Protein AF-A0A7G9QQ52-F1 (afdb_monomer)

Radius of gyration: 20.62 Å; Cα contacts (8 Å, |Δi|>4): 414; chains: 1; bounding box: 49×45×53 Å

Foldseek 3Di:
DDPVLLVVLCVQQVDADDDLDCVQPVVLVVVCVVCVVVVVQLVLVNVLCSVLSNCLSNPAQFEQAEFEQDPPTSQYVDPVSNVVSQVVSCVVCVVSNHRYQYDYDHPQFDQAFWWFDLSVLLLLVCLLVVNDDPSSVSSVVVVLVSVCSRDDPVCNVVSVPDDSPNVLVSVQSNCVSVPHHPVVSVVSSVVQVVLQDAWAWAQAWAFKDFPVVQLVVLQVVCQCVVCVPDPGRTQKIKGAPDFFRDTDGGGHTGMTMRGNDDDDVVSVVSRNVRTHGDRWGDGDPDTGDDPDD

InterPro domains:
  IPR000053 Thymidine/pyrimidine-nucleoside phosphorylase [PTHR10515] (4-278)
  IPR035902 Nucleoside phosphorylase/phosphoribosyltransferase catalytic domain superfamily [G3DSA:3.40.1030.10] (1-198)
  IPR035902 Nucleoside phosphorylase/phosphoribosyltransferase catalytic domain superfamily [SSF52418] (5-132)
  IPR036566 Pyrimidine nucleoside phosphorylase-like, C-terminal domain superfamily [SSF54680] (196-278)

Nearest PDB structures (foldseek):
  1brw-assembly1_B  TM=8.021E-01  e=3.063E-11  Geobacillus stearothermophilus
  3h5q-assembly1_A-2  TM=8.013E-01  e=5.106E-11  Staphylococcus aureus subsp. aureus COL
  7m7k-assembly1_B-2  TM=7.993E-01  e=1.781E-10  Parageobacillus thermoglucosidasius
  2dsj-assembly1_B  TM=7.889E-01  e=4.417E-10  Thermus thermophilus HB8
  5ep8-assembly1_B  TM=7.686E-01  e=1.995E-10  Bacillus subtilis subsp. subtilis str. 168

Secondary structure (DSSP, 8-state):
--HHHHHHHHHHHS-------TTT-HHHHHHHHHHHHHTTTS-HHHHHHHHHHHHHHTT--EEEEEEEESTT-TT-SSHHHHHHHHHHHHHHHHHTT-EEEEEEEE-SS-SSSEESHHHHHHHHHHHHTT---HHHHHHHHHHHHHHHHHS-GGGHHHHHT--HHHHHHHHHHHHHHTT--HHHHHHHHHHHHHTEEEEEE-SSSEEEEE-HHHHHHHHHHHHHHH-TT-TT---EEEEE-S-TT-EE-TT-EEEEEEESSPPPHHHHHHHHHTEEEESS-EETTEEPPPP--

Mean predicted aligned error: 5.61 Å

Solvent-accessible surface area (backbone atoms only — not comparable to full-atom values): 16230 Å² total; per-residue (Å²): 132,58,70,71,59,52,52,53,31,33,73,74,41,74,49,82,91,77,81,88,52,63,86,55,34,50,66,48,58,52,52,54,53,54,22,62,76,70,70,53,64,58,41,42,71,61,43,42,53,50,54,49,48,48,38,55,54,72,68,51,48,71,39,64,38,87,42,47,29,18,94,87,24,54,44,23,56,43,70,66,48,28,48,56,44,43,51,52,41,32,55,55,29,48,78,70,64,20,55,48,30,70,42,82,42,84,49,74,58,77,70,49,43,46,44,40,71,58,35,44,47,28,50,52,50,28,49,60,68,74,63,50,52,71,58,47,47,52,34,53,51,51,53,50,52,54,49,51,71,38,49,60,78,94,56,36,65,70,61,76,69,60,50,58,66,62,52,42,54,41,50,40,52,36,33,48,67,72,76,44,52,55,65,57,52,50,53,51,20,53,51,45,63,72,45,44,75,46,74,39,57,32,92,43,64,32,14,33,39,58,44,56,70,58,52,52,48,52,51,52,50,52,26,54,69,75,32,81,84,46,95,76,52,72,53,53,36,37,40,48,68,57,57,57,36,37,79,46,46,55,69,38,74,41,30,31,32,27,56,80,55,88,74,53,71,64,59,57,51,54,55,48,69,35,55,40,66,31,93,61,36,59,32,94,92,50,70,55,82,78,77,86,126

Sequence (293 aa):
MATKALEAILQRCGYAHFLASDQYAPLDARMFRLRQQHGYQEVATLVAASLLSKKLAVGVRYAGLDIRVAPHGNFGRTWEEARANATLFASAADALGIDARPVLTKASYPYQPYIGRKESLAALWLLFESRAGLWLSSHLELCRELALACVPIDSRDAIMHVDVESLRDIFYANLEAQGASPDDFVRISEATLHAHVETLYAPSDGFVSYAVADIRRLIVEVQRAAAPEAFFADPVGMVLLRQPGEWVRCGDPIATLRVERPVSGEDVVAFQAFVTIQAYPEGPGFEAVKPNG

Structure (mmCIF, N/CA/C/O backbone):
data_AF-A0A7G9QQ52-F1
#
_entry.id   AF-A0A7G9QQ52-F1
#
loop_
_atom_site.group_PDB
_atom_site.id
_atom_site.type_symbol
_atom_site.label_atom_id
_atom_site.label_alt_id
_atom_site.label_comp_id
_atom_site.label_asym_id
_atom_site.label_entity_id
_atom_site.label_seq_id
_atom_site.pdbx_PDB_ins_code
_atom_site.Cartn_x
_atom_site.Cartn_y
_atom_site.Cartn_z
_atom_site.occupancy
_atom_site.B_iso_or_equiv
_atom_site.auth_seq_id
_atom_site.auth_comp_id
_atom_site.auth_asym_id
_atom_site.auth_atom_id
_atom_site.pdbx_PDB_model_num
ATOM 1 N N . MET A 1 1 ? 7.700 9.412 -19.705 1.00 66.19 1 MET A N 1
ATOM 2 C CA . MET A 1 1 ? 9.114 8.994 -19.803 1.00 66.19 1 MET A CA 1
ATOM 3 C C . MET A 1 1 ? 9.332 8.379 -21.178 1.00 66.19 1 MET A C 1
ATOM 5 O O . MET A 1 1 ? 8.512 7.560 -21.569 1.00 66.19 1 MET A O 1
ATOM 9 N N . ALA A 1 2 ? 10.353 8.808 -21.926 1.00 70.31 2 ALA A N 1
ATOM 10 C CA . ALA A 1 2 ? 10.672 8.227 -23.236 1.00 70.31 2 ALA A CA 1
ATOM 11 C C . ALA A 1 2 ? 11.328 6.841 -23.081 1.00 70.31 2 ALA A C 1
ATOM 13 O O . ALA A 1 2 ? 12.066 6.632 -22.120 1.00 70.31 2 ALA A O 1
ATOM 14 N N . THR A 1 3 ? 11.121 5.927 -24.035 1.00 73.38 3 THR A N 1
ATOM 15 C CA . THR A 1 3 ? 11.601 4.529 -23.973 1.00 73.38 3 THR A CA 1
ATOM 16 C C . THR A 1 3 ? 13.101 4.411 -23.682 1.00 73.38 3 THR A C 1
ATOM 18 O O . THR A 1 3 ? 13.491 3.654 -22.802 1.00 73.38 3 THR A O 1
ATOM 21 N N . LYS A 1 4 ? 13.942 5.237 -24.322 1.00 75.12 4 LYS A N 1
ATOM 22 C CA . LYS A 1 4 ? 15.399 5.244 -24.082 1.00 75.12 4 LYS A CA 1
ATOM 23 C C . LYS A 1 4 ? 15.784 5.624 -22.647 1.00 75.12 4 LYS A C 1
ATOM 25 O O . LYS A 1 4 ? 16.766 5.118 -22.121 1.00 75.12 4 LYS A O 1
ATOM 30 N N . ALA A 1 5 ? 15.022 6.519 -22.014 1.00 84.62 5 ALA A N 1
ATOM 31 C CA . ALA A 1 5 ? 15.261 6.886 -20.619 1.00 84.62 5 ALA A CA 1
ATOM 32 C C . ALA A 1 5 ? 14.880 5.732 -19.678 1.00 84.62 5 ALA A C 1
ATOM 34 O O . ALA A 1 5 ? 15.611 5.450 -18.735 1.00 84.62 5 ALA A O 1
ATOM 35 N N . LEU A 1 6 ? 13.781 5.027 -19.976 1.00 86.88 6 LEU A N 1
ATOM 36 C CA . LEU A 1 6 ? 13.356 3.848 -19.220 1.00 86.88 6 LEU A CA 1
ATOM 37 C C . LEU A 1 6 ? 14.403 2.725 -19.285 1.00 86.88 6 LEU A C 1
ATOM 39 O O . LEU A 1 6 ? 14.754 2.166 -18.251 1.00 86.88 6 LEU A O 1
ATOM 43 N N . GLU A 1 7 ? 14.936 2.429 -20.472 1.00 88.50 7 GLU A N 1
ATOM 44 C CA . GLU A 1 7 ? 15.993 1.424 -20.655 1.00 88.50 7 GLU A CA 1
ATOM 45 C C . GLU A 1 7 ? 17.251 1.755 -19.842 1.00 88.50 7 GLU A C 1
ATOM 47 O O . GLU A 1 7 ? 17.782 0.882 -19.159 1.00 88.50 7 GLU A O 1
ATOM 52 N N . ALA A 1 8 ? 17.691 3.018 -19.851 1.00 91.94 8 ALA A N 1
ATOM 53 C CA . ALA A 1 8 ? 18.849 3.454 -19.073 1.00 91.94 8 ALA A CA 1
ATOM 54 C C . ALA A 1 8 ? 18.629 3.305 -17.555 1.00 91.94 8 ALA A C 1
ATOM 56 O O . ALA A 1 8 ? 19.524 2.852 -16.842 1.00 91.94 8 ALA A O 1
ATOM 57 N N . ILE A 1 9 ? 17.432 3.640 -17.057 1.00 94.44 9 ILE A N 1
ATOM 58 C CA . ILE A 1 9 ? 17.078 3.463 -15.639 1.00 94.44 9 ILE A CA 1
ATOM 59 C C . ILE A 1 9 ? 17.064 1.977 -15.271 1.00 94.44 9 ILE A C 1
ATOM 61 O O . ILE A 1 9 ? 17.639 1.598 -14.254 1.00 94.44 9 ILE A O 1
ATOM 65 N N . LEU A 1 10 ? 16.460 1.121 -16.100 1.00 93.56 10 LEU A N 1
ATOM 66 C CA . LEU A 1 10 ? 16.427 -0.323 -15.858 1.00 93.56 10 LEU A CA 1
ATOM 67 C C . LEU A 1 10 ? 17.834 -0.933 -15.845 1.00 93.56 10 LEU A C 1
ATOM 69 O O . LEU A 1 10 ? 18.125 -1.749 -14.976 1.00 93.56 10 LEU A O 1
ATOM 73 N N . GLN A 1 11 ? 18.719 -0.511 -16.753 1.00 93.50 11 GLN A N 1
ATOM 74 C CA . GLN A 1 11 ? 20.116 -0.957 -16.775 1.00 93.50 11 GLN A CA 1
ATOM 75 C C . GLN A 1 11 ? 20.894 -0.519 -15.529 1.00 93.50 11 GLN A C 1
ATOM 77 O O . GLN A 1 11 ? 21.718 -1.280 -15.031 1.00 93.50 11 GLN A O 1
ATOM 82 N N . ARG A 1 12 ? 20.640 0.696 -15.023 1.00 93.12 12 ARG A N 1
ATOM 83 C CA . ARG A 1 12 ? 21.337 1.243 -13.851 1.00 93.12 12 ARG A CA 1
ATOM 84 C C . ARG A 1 12 ? 20.811 0.680 -12.529 1.00 93.12 12 ARG A C 1
ATOM 86 O O . ARG A 1 12 ? 21.601 0.420 -11.631 1.00 93.12 12 ARG A O 1
ATOM 93 N N . CYS A 1 13 ? 19.494 0.550 -12.391 1.00 95.31 13 CYS A N 1
ATOM 94 C CA . CYS A 1 13 ? 18.834 0.337 -11.099 1.00 95.31 13 CYS A CA 1
ATOM 95 C C . CYS A 1 13 ? 18.130 -1.021 -10.976 1.00 95.31 13 CYS A C 1
ATOM 97 O O . CYS A 1 13 ? 17.655 -1.356 -9.898 1.00 95.31 13 CYS A O 1
ATOM 99 N N . GLY A 1 14 ? 17.968 -1.774 -12.068 1.00 92.69 14 GLY A N 1
ATOM 100 C CA . GLY A 1 14 ? 17.223 -3.039 -12.082 1.00 92.69 14 GLY A CA 1
ATOM 101 C C . GLY A 1 14 ? 15.696 -2.894 -12.015 1.00 92.69 14 GLY A C 1
ATOM 102 O O . GLY A 1 14 ? 14.979 -3.857 -12.274 1.00 92.69 14 GLY A O 1
ATOM 103 N N . TYR A 1 15 ? 15.172 -1.698 -11.725 1.00 93.81 15 TYR A N 1
ATOM 104 C CA . TYR A 1 15 ? 13.740 -1.400 -11.749 1.00 93.81 15 TYR A CA 1
ATOM 105 C C . TYR A 1 15 ? 13.469 0.062 -12.122 1.00 93.81 15 TYR A C 1
ATOM 107 O O . TYR A 1 15 ? 14.355 0.915 -12.065 1.00 93.81 15 TYR A O 1
ATOM 115 N N . ALA A 1 16 ? 12.225 0.354 -12.500 1.00 92.62 16 ALA A N 1
ATOM 116 C CA . ALA A 1 16 ? 11.739 1.706 -12.739 1.00 92.62 16 ALA A CA 1
ATOM 117 C C . ALA A 1 16 ? 10.305 1.846 -12.221 1.00 92.62 16 ALA A C 1
ATOM 119 O O . ALA A 1 16 ? 9.482 0.948 -12.409 1.00 92.62 16 ALA A O 1
ATOM 120 N N . HIS A 1 17 ? 9.995 2.989 -11.610 1.00 90.06 17 HIS A N 1
ATOM 121 C CA . HIS A 1 17 ? 8.646 3.312 -11.154 1.00 90.06 17 HIS A CA 1
ATOM 122 C C . HIS A 1 17 ? 8.152 4.565 -11.872 1.00 90.06 17 HIS A C 1
ATOM 124 O O . HIS A 1 17 ? 8.610 5.665 -11.594 1.00 90.06 17 HIS A O 1
ATOM 130 N N . PHE A 1 18 ? 7.211 4.392 -12.797 1.00 85.69 18 PHE A N 1
ATOM 131 C CA . PHE A 1 18 ? 6.707 5.469 -13.640 1.00 85.69 18 PHE A CA 1
ATOM 132 C C . PHE A 1 18 ? 5.201 5.335 -13.871 1.00 85.69 18 PHE A C 1
ATOM 134 O O . PHE A 1 18 ? 4.623 4.250 -13.779 1.00 85.69 18 PHE A O 1
ATOM 141 N N . LEU A 1 19 ? 4.559 6.450 -14.213 1.00 79.31 19 LEU A N 1
ATOM 142 C CA . LEU A 1 19 ? 3.167 6.444 -14.644 1.00 79.31 19 LEU A CA 1
ATOM 143 C C . LEU A 1 19 ? 3.053 5.844 -16.042 1.00 79.31 19 LEU A C 1
ATOM 145 O O . LEU A 1 19 ? 3.727 6.289 -16.975 1.00 79.31 19 LEU A O 1
ATOM 149 N N . ALA A 1 20 ? 2.145 4.884 -16.201 1.00 68.00 20 ALA A N 1
ATOM 150 C CA . ALA A 1 20 ? 1.721 4.437 -17.518 1.00 68.00 20 ALA A CA 1
ATOM 151 C C . ALA A 1 20 ? 1.024 5.613 -18.222 1.00 68.00 20 ALA A C 1
ATOM 153 O O . ALA A 1 20 ? -0.099 5.972 -17.875 1.00 68.00 20 ALA A O 1
ATOM 154 N N . SER A 1 21 ? 1.714 6.255 -19.164 1.00 64.12 21 SER A N 1
ATOM 155 C CA . SER A 1 21 ? 1.127 7.312 -19.985 1.00 64.12 21 SER A CA 1
ATOM 156 C C . SER A 1 21 ? 0.149 6.725 -21.007 1.00 64.12 21 SER A C 1
ATOM 158 O O . SER A 1 21 ? 0.256 5.556 -21.394 1.00 64.12 21 SER A O 1
ATOM 160 N N . ASP A 1 22 ? -0.745 7.572 -21.526 1.00 62.09 22 ASP A N 1
ATOM 161 C CA . ASP A 1 22 ? -1.656 7.263 -22.644 1.00 62.09 22 ASP A CA 1
ATOM 162 C C . ASP A 1 22 ? -0.935 6.725 -23.895 1.00 62.09 22 ASP A C 1
ATOM 164 O O . ASP A 1 22 ? -1.568 6.178 -24.794 1.00 62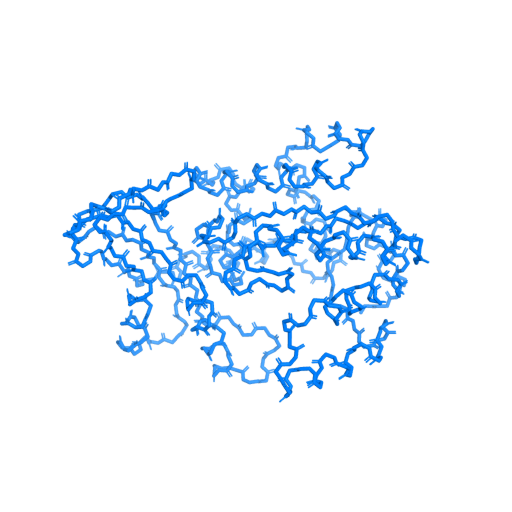.09 22 ASP A O 1
ATOM 168 N N . GLN A 1 23 ? 0.391 6.867 -23.958 1.00 66.56 23 GLN A N 1
ATOM 169 C CA . GLN A 1 23 ? 1.224 6.391 -25.058 1.00 66.56 23 GLN A CA 1
ATOM 170 C C . GLN A 1 23 ? 1.307 4.862 -25.127 1.00 66.56 23 GLN A C 1
ATOM 172 O O . GLN A 1 23 ? 1.515 4.332 -26.212 1.00 66.56 23 GLN A O 1
ATOM 177 N N . TYR A 1 24 ? 1.133 4.152 -24.006 1.00 72.06 24 TYR A N 1
ATOM 178 C CA . TYR A 1 24 ? 1.270 2.693 -23.983 1.00 72.06 24 TYR A CA 1
ATOM 179 C C . TYR A 1 24 ? -0.050 1.979 -24.309 1.00 72.06 24 TYR A C 1
ATOM 181 O O . TYR A 1 24 ? -0.076 1.069 -25.130 1.00 72.06 24 TYR A O 1
ATOM 189 N N . ALA A 1 25 ? -1.168 2.399 -23.706 1.00 81.25 25 ALA A N 1
ATOM 190 C CA . ALA A 1 25 ? -2.473 1.756 -23.899 1.00 81.25 25 ALA A CA 1
ATOM 191 C C . ALA A 1 25 ? -3.616 2.794 -24.015 1.00 81.25 25 ALA A C 1
ATOM 193 O O . ALA A 1 25 ? -4.441 2.919 -23.107 1.00 81.25 25 ALA A O 1
ATOM 194 N N . PRO A 1 26 ? -3.711 3.546 -25.131 1.00 82.12 26 PRO A N 1
ATOM 195 C CA . PRO A 1 26 ? -4.635 4.682 -25.257 1.00 82.12 26 PRO A CA 1
ATOM 196 C C . PRO A 1 26 ? -6.118 4.284 -25.199 1.00 82.12 26 PRO A C 1
ATOM 198 O O . PRO A 1 26 ? -6.948 5.032 -24.678 1.00 82.12 26 PRO A O 1
ATOM 201 N N . LEU A 1 27 ? -6.472 3.103 -25.721 1.00 84.75 27 LEU A N 1
ATOM 202 C CA . LEU A 1 27 ? -7.843 2.587 -25.645 1.00 84.75 27 LEU A CA 1
ATOM 203 C C . LEU A 1 27 ? -8.218 2.176 -24.218 1.00 84.75 27 LEU A C 1
ATOM 205 O O . LEU A 1 27 ? -9.334 2.461 -23.786 1.00 84.75 27 LEU A O 1
ATOM 209 N N . ASP A 1 28 ? -7.285 1.587 -23.467 1.00 86.12 28 ASP A N 1
ATOM 210 C CA . ASP A 1 28 ? -7.492 1.270 -22.051 1.00 86.12 28 ASP A CA 1
ATOM 211 C C . ASP A 1 28 ? -7.724 2.544 -21.231 1.00 86.12 28 ASP A C 1
ATOM 213 O O . ASP A 1 28 ? -8.687 2.620 -20.476 1.00 86.12 28 ASP A O 1
ATOM 217 N N . ALA A 1 29 ? -6.928 3.596 -21.450 1.00 83.19 29 ALA A N 1
ATOM 218 C CA . ALA A 1 29 ? -7.106 4.876 -20.761 1.00 83.19 29 ALA A CA 1
ATOM 219 C C . ALA A 1 29 ? -8.496 5.503 -21.008 1.00 83.19 29 ALA A C 1
ATOM 221 O O . ALA A 1 29 ? -9.097 6.1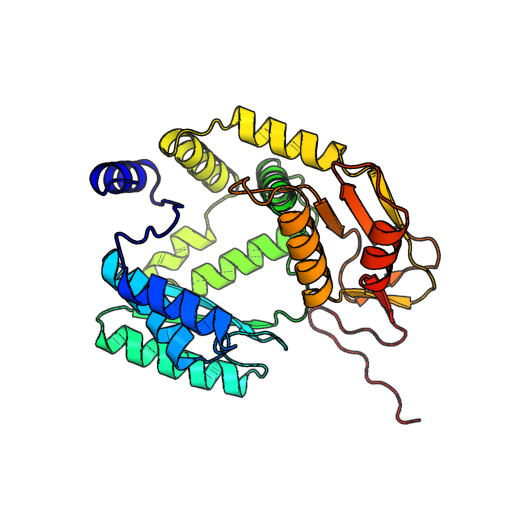00 -20.108 1.00 83.19 29 ALA A O 1
ATOM 222 N N . ARG A 1 30 ? -9.045 5.359 -22.223 1.00 85.50 30 ARG A N 1
ATOM 223 C CA . ARG A 1 30 ? -10.420 5.790 -22.544 1.00 85.50 30 ARG A CA 1
ATOM 224 C C . ARG A 1 30 ? -11.465 4.901 -21.869 1.00 85.50 30 ARG A C 1
ATOM 226 O O . ARG A 1 30 ? -12.381 5.422 -21.236 1.00 85.50 30 ARG A O 1
ATOM 233 N N . MET A 1 31 ? -11.306 3.581 -21.953 1.00 86.06 31 MET A N 1
ATOM 234 C CA . MET A 1 31 ? -12.213 2.616 -21.322 1.00 86.06 31 MET A CA 1
ATOM 235 C C . MET A 1 31 ? -12.238 2.753 -19.799 1.00 86.06 31 MET A C 1
ATOM 237 O O . MET A 1 31 ? -13.301 2.673 -19.191 1.00 86.06 31 MET A O 1
ATOM 241 N N . PHE A 1 32 ? -11.094 3.014 -19.170 1.00 85.19 32 PHE A N 1
ATOM 242 C CA . PHE A 1 32 ? -10.991 3.245 -17.734 1.00 85.19 32 PHE A CA 1
ATOM 243 C C . PHE A 1 32 ? -11.811 4.465 -17.294 1.00 85.19 32 PHE A C 1
ATOM 245 O O . PHE A 1 32 ? -12.566 4.375 -16.328 1.00 85.19 32 PHE A O 1
ATOM 252 N N . ARG A 1 33 ? -11.745 5.577 -18.040 1.00 85.75 33 ARG A N 1
ATOM 253 C CA . ARG A 1 33 ? -12.569 6.769 -17.773 1.00 85.75 33 ARG A CA 1
ATOM 254 C C . ARG A 1 33 ? -14.066 6.490 -17.914 1.00 85.75 33 ARG A C 1
ATOM 256 O O . ARG A 1 33 ? -14.829 6.858 -17.025 1.00 85.75 33 ARG A O 1
ATOM 263 N N . LEU A 1 34 ? -14.478 5.783 -18.968 1.00 88.25 34 LEU A N 1
ATOM 264 C CA . LEU A 1 34 ? -15.881 5.383 -19.156 1.00 88.25 34 LEU A CA 1
ATOM 265 C C . LEU A 1 34 ? -16.377 4.493 -18.009 1.00 88.25 34 LEU A C 1
ATOM 267 O O . LEU A 1 34 ? -17.454 4.712 -17.462 1.00 88.25 34 LEU A O 1
ATOM 271 N N . ARG A 1 35 ? -15.566 3.520 -17.581 1.00 90.50 35 ARG A N 1
ATOM 272 C CA . ARG A 1 35 ? -15.892 2.661 -16.434 1.00 90.50 35 ARG A CA 1
ATOM 273 C C . ARG A 1 35 ? -16.091 3.461 -15.156 1.00 90.50 35 ARG A C 1
ATOM 275 O O . ARG A 1 35 ? -16.977 3.117 -14.378 1.00 90.50 35 ARG A O 1
ATOM 282 N N . GLN A 1 36 ? -15.300 4.514 -14.938 1.00 85.19 36 GLN A N 1
ATOM 283 C CA . GLN A 1 36 ? -15.492 5.374 -13.775 1.00 85.19 36 GLN A CA 1
ATOM 284 C C . GLN A 1 36 ? -16.828 6.110 -13.813 1.00 85.19 36 GLN A C 1
ATOM 286 O O . GLN A 1 36 ? -17.524 6.129 -12.802 1.00 85.19 36 GLN A O 1
ATOM 291 N N . GLN A 1 37 ? -17.197 6.653 -14.973 1.00 89.25 37 GLN A N 1
ATOM 292 C CA . GLN A 1 37 ? -18.444 7.397 -15.164 1.00 89.25 37 GLN A CA 1
ATOM 293 C C . GLN A 1 37 ? -19.696 6.522 -15.013 1.00 89.25 37 GLN A C 1
ATOM 295 O O . GLN A 1 37 ? -20.724 7.005 -14.552 1.00 89.25 37 GLN A O 1
ATOM 300 N N . HIS A 1 38 ? -19.605 5.238 -15.368 1.00 88.62 38 HIS A N 1
ATOM 301 C CA . HIS A 1 38 ? -20.741 4.310 -15.362 1.00 88.62 38 HIS A CA 1
ATOM 302 C C . HIS A 1 38 ? -20.737 3.296 -14.205 1.00 88.62 38 HIS A C 1
ATOM 304 O O . HIS A 1 38 ? -21.579 2.405 -14.174 1.00 88.62 38 HIS A O 1
ATOM 310 N N . GLY A 1 39 ? -19.796 3.391 -13.259 1.00 83.81 39 GLY A N 1
ATOM 311 C CA . GLY A 1 39 ? -19.739 2.487 -12.102 1.00 83.81 39 GLY A CA 1
ATOM 312 C C . GLY A 1 39 ? -19.225 1.069 -12.399 1.00 83.81 39 GLY A C 1
ATOM 313 O O . GLY A 1 39 ? -19.312 0.196 -11.543 1.00 83.81 39 GLY A O 1
ATOM 314 N N . TYR A 1 40 ? -18.618 0.819 -13.563 1.00 84.50 40 TYR A N 1
ATOM 315 C CA . TYR A 1 40 ? -18.049 -0.489 -13.943 1.00 84.50 40 TYR A CA 1
ATOM 316 C C . TYR A 1 40 ? -16.583 -0.659 -13.509 1.00 84.50 40 TYR A C 1
ATOM 318 O O . TYR A 1 40 ? -15.755 -1.257 -14.208 1.00 84.50 40 TYR A O 1
ATOM 326 N N . GLN A 1 41 ? -16.222 -0.083 -12.364 1.00 80.62 41 GLN A N 1
ATOM 327 C CA . GLN A 1 41 ? -14.848 -0.117 -11.862 1.00 80.62 41 GLN A CA 1
ATOM 328 C C . GLN A 1 41 ? -14.486 -1.511 -11.327 1.00 80.62 41 GLN A C 1
ATOM 330 O O . GLN A 1 41 ? -13.380 -1.978 -11.588 1.00 80.62 41 GLN A O 1
ATOM 335 N N . GLU A 1 42 ? -15.447 -2.201 -10.707 1.00 80.19 42 GLU A N 1
ATOM 336 C CA . GLU A 1 42 ? -15.270 -3.494 -10.023 1.00 80.19 42 GLU A CA 1
ATOM 337 C C . GLU A 1 42 ? -15.546 -4.723 -10.917 1.00 80.19 42 GLU A C 1
ATOM 339 O O . GLU A 1 42 ? -15.544 -5.855 -10.445 1.00 80.19 42 GLU A O 1
ATOM 344 N N . VAL A 1 43 ? -15.783 -4.539 -12.223 1.00 86.19 43 VAL A N 1
ATOM 345 C CA . VAL A 1 43 ? -16.002 -5.668 -13.145 1.00 86.19 43 VAL A CA 1
ATOM 346 C C . VAL A 1 43 ? -14.670 -6.372 -13.421 1.00 86.19 43 VAL A C 1
ATOM 348 O O . VAL A 1 43 ? -13.844 -5.860 -14.180 1.00 86.19 43 VAL A O 1
ATOM 351 N N . ALA A 1 44 ? -14.476 -7.556 -12.835 1.00 84.69 44 ALA A N 1
ATOM 352 C CA . ALA A 1 44 ? -13.204 -8.285 -12.838 1.00 84.69 44 ALA A CA 1
ATOM 353 C C . ALA A 1 44 ? -12.606 -8.502 -14.241 1.00 84.69 44 ALA A C 1
ATOM 355 O O . ALA A 1 44 ? -11.411 -8.295 -14.440 1.00 84.69 44 ALA A O 1
ATOM 356 N N . THR A 1 45 ? -13.420 -8.833 -15.247 1.00 88.69 45 THR A N 1
ATOM 357 C CA . THR A 1 45 ? -12.945 -9.023 -16.632 1.00 88.69 45 THR A CA 1
ATOM 358 C C . THR A 1 45 ? -12.415 -7.732 -17.258 1.00 88.69 45 THR A C 1
ATOM 360 O O . THR A 1 45 ? -11.390 -7.747 -17.939 1.00 88.69 45 THR A O 1
ATOM 363 N N . LEU A 1 46 ? -13.053 -6.590 -16.984 1.00 89.31 46 LEU A N 1
ATOM 364 C CA . LEU A 1 46 ? -12.583 -5.279 -17.438 1.00 89.31 46 LEU A CA 1
ATOM 365 C C . LEU A 1 46 ? -11.341 -4.822 -16.662 1.00 89.31 46 LEU A C 1
ATOM 367 O O . LEU A 1 46 ? -10.468 -4.163 -17.229 1.00 89.31 46 LEU A O 1
ATOM 371 N N . VAL A 1 47 ? -11.242 -5.164 -15.373 1.00 87.56 47 VAL A N 1
ATOM 372 C CA . VAL A 1 47 ? -10.023 -4.958 -14.575 1.00 87.56 47 VAL A CA 1
ATOM 373 C C . VAL A 1 47 ? -8.869 -5.765 -15.171 1.00 87.56 47 VAL A C 1
ATOM 375 O O . VAL A 1 47 ? -7.816 -5.192 -15.443 1.00 87.56 47 VAL A O 1
ATOM 378 N N . ALA A 1 48 ? -9.081 -7.055 -15.441 1.00 90.44 48 ALA A N 1
ATOM 379 C CA . ALA A 1 48 ? -8.092 -7.946 -16.035 1.00 90.44 48 ALA A CA 1
ATOM 380 C C . ALA A 1 48 ? -7.598 -7.432 -17.394 1.00 90.44 48 ALA A C 1
ATOM 382 O O . ALA A 1 48 ? -6.394 -7.250 -17.575 1.00 90.44 48 ALA A O 1
ATOM 383 N N . ALA A 1 49 ? -8.519 -7.109 -18.310 1.00 90.38 49 ALA A N 1
ATOM 384 C CA . ALA A 1 49 ? -8.184 -6.560 -19.623 1.00 90.38 49 ALA A CA 1
ATOM 385 C C . ALA A 1 49 ? -7.355 -5.269 -19.512 1.00 90.38 49 ALA A C 1
ATOM 387 O O . ALA A 1 49 ? -6.339 -5.128 -20.187 1.00 90.38 49 ALA A O 1
ATOM 388 N N . SER A 1 50 ? -7.748 -4.365 -18.609 1.00 89.69 50 SER A N 1
ATOM 389 C CA . SER A 1 50 ? -7.052 -3.095 -18.373 1.00 89.69 50 SER A CA 1
ATOM 390 C C . SER A 1 50 ? -5.637 -3.272 -17.822 1.00 89.69 50 SER A C 1
ATOM 392 O O . SER A 1 50 ? -4.709 -2.546 -18.187 1.00 89.69 50 SER A O 1
ATOM 394 N N . LEU A 1 51 ? -5.448 -4.222 -16.906 1.00 90.06 51 LEU A N 1
ATOM 395 C CA . LEU A 1 51 ? -4.132 -4.524 -16.353 1.00 90.06 51 LEU A CA 1
ATOM 396 C C . LEU A 1 51 ? -3.229 -5.144 -17.425 1.00 90.06 51 LEU A C 1
ATOM 398 O O . LEU A 1 51 ? -2.124 -4.645 -17.643 1.00 90.06 51 LEU A O 1
ATOM 402 N N . LEU A 1 52 ? -3.711 -6.176 -18.122 1.00 91.62 52 LEU A N 1
ATOM 403 C CA . LEU A 1 52 ? -2.932 -6.910 -19.119 1.00 91.62 52 LEU A CA 1
ATOM 404 C C . LEU A 1 52 ? -2.574 -6.052 -20.332 1.00 91.62 52 LEU A C 1
ATOM 406 O O . LEU A 1 52 ? -1.430 -6.109 -20.774 1.00 91.62 52 LEU A O 1
ATOM 410 N N . SER A 1 53 ? -3.474 -5.190 -20.822 1.00 90.25 53 SER A N 1
ATOM 411 C CA . SER A 1 53 ? -3.175 -4.307 -21.959 1.00 90.25 53 SER A CA 1
ATOM 412 C C . SER A 1 53 ? -1.989 -3.385 -21.676 1.00 90.25 53 SER A C 1
ATOM 414 O O . SER A 1 53 ? -1.142 -3.178 -22.542 1.00 90.25 53 SER A O 1
ATOM 416 N N . LYS A 1 54 ? -1.891 -2.865 -20.444 1.00 87.69 54 LYS A N 1
ATOM 417 C CA . LYS A 1 54 ? -0.752 -2.043 -20.018 1.00 87.69 54 LYS A CA 1
ATOM 418 C C . LYS A 1 54 ? 0.534 -2.859 -19.930 1.00 87.69 54 LYS A C 1
ATOM 420 O O . LYS A 1 54 ? 1.567 -2.365 -20.363 1.00 87.69 54 LYS A O 1
ATOM 425 N N . LYS A 1 55 ? 0.487 -4.081 -19.381 1.00 90.06 55 LYS A N 1
ATOM 426 C CA . LYS A 1 55 ? 1.668 -4.962 -19.272 1.00 90.06 55 LYS A CA 1
ATOM 427 C C . LYS A 1 55 ? 2.181 -5.398 -20.642 1.00 90.06 55 LYS A C 1
ATOM 429 O O . LYS A 1 55 ? 3.381 -5.319 -20.888 1.00 90.06 55 LYS A O 1
ATOM 434 N N . LEU A 1 56 ? 1.272 -5.754 -21.544 1.00 88.25 56 LEU A N 1
ATOM 435 C CA . LEU A 1 56 ? 1.594 -6.116 -22.918 1.00 88.25 56 LEU A CA 1
ATOM 436 C C . LEU A 1 56 ? 2.247 -4.948 -23.670 1.00 88.25 56 LEU A C 1
ATOM 438 O O . LEU A 1 56 ? 3.266 -5.134 -24.326 1.00 88.25 56 LEU A O 1
ATOM 442 N N . ALA A 1 57 ? 1.712 -3.732 -23.518 1.00 85.81 57 ALA A N 1
ATOM 443 C CA . ALA A 1 57 ? 2.231 -2.542 -24.192 1.00 85.81 57 ALA A CA 1
ATOM 444 C C . ALA A 1 57 ? 3.672 -2.170 -23.805 1.00 85.81 57 ALA A C 1
ATOM 446 O O . ALA A 1 57 ? 4.385 -1.575 -24.609 1.00 85.81 57 ALA A O 1
ATOM 447 N N . VAL A 1 58 ? 4.107 -2.512 -22.588 1.00 83.88 58 VAL A N 1
ATOM 448 C CA . VAL A 1 58 ? 5.492 -2.301 -22.130 1.00 83.88 58 VAL A CA 1
ATOM 449 C C . VAL A 1 58 ? 6.374 -3.547 -22.294 1.00 83.88 58 VAL A C 1
ATOM 451 O O . VAL A 1 58 ? 7.511 -3.550 -21.833 1.00 83.88 58 VAL A O 1
ATOM 454 N N . GLY A 1 59 ? 5.870 -4.611 -22.933 1.00 86.31 59 GLY A N 1
ATOM 455 C CA . GLY A 1 59 ? 6.634 -5.832 -23.213 1.00 86.31 59 GLY A CA 1
ATOM 456 C C . GLY A 1 59 ? 6.936 -6.702 -21.988 1.00 86.31 59 GLY A C 1
ATOM 457 O O . GLY A 1 59 ? 7.901 -7.467 -22.004 1.00 86.31 59 GLY A O 1
ATOM 458 N N . VAL A 1 60 ? 6.142 -6.593 -20.918 1.00 88.56 60 VAL A N 1
ATOM 459 C CA . VAL A 1 60 ? 6.313 -7.412 -19.708 1.00 88.56 60 VAL A CA 1
ATOM 460 C C . VAL A 1 60 ? 5.992 -8.875 -20.014 1.00 88.56 60 VAL A C 1
ATOM 462 O O . VAL A 1 60 ? 4.920 -9.174 -20.528 1.00 88.56 60 VAL A O 1
ATOM 465 N N . ARG A 1 61 ? 6.905 -9.782 -19.646 1.00 90.75 61 ARG A N 1
ATOM 466 C CA . ARG A 1 61 ? 6.746 -11.242 -19.805 1.00 90.75 61 ARG A CA 1
ATOM 467 C C . ARG A 1 61 ? 6.415 -11.985 -18.513 1.00 90.75 61 ARG A C 1
ATOM 469 O O . ARG A 1 61 ? 5.891 -13.086 -18.579 1.00 90.75 61 ARG A O 1
ATOM 476 N N . TYR A 1 62 ? 6.712 -11.386 -17.364 1.00 91.62 62 TYR A N 1
ATOM 477 C CA . TYR A 1 62 ? 6.460 -11.952 -16.040 1.00 91.62 62 TYR A CA 1
ATOM 478 C C . TYR A 1 62 ? 5.749 -10.912 -15.184 1.00 91.62 62 TYR A C 1
ATOM 480 O O . TYR A 1 62 ? 6.182 -9.759 -15.132 1.00 91.62 62 TYR A O 1
ATOM 488 N N . ALA A 1 63 ? 4.662 -11.293 -14.519 1.00 92.06 63 ALA A N 1
ATOM 489 C CA . ALA A 1 63 ? 3.871 -10.364 -13.724 1.00 92.06 63 ALA A CA 1
ATOM 490 C C . ALA A 1 63 ? 3.420 -10.989 -12.401 1.00 92.06 63 ALA A C 1
ATOM 492 O O . ALA A 1 63 ? 2.563 -11.866 -12.386 1.00 92.06 63 ALA A O 1
ATOM 493 N N . GLY A 1 64 ? 3.932 -10.479 -11.281 1.00 93.06 64 GLY A N 1
ATOM 494 C CA . GLY A 1 64 ? 3.323 -10.705 -9.970 1.00 93.06 64 GLY A CA 1
ATOM 495 C C . GLY A 1 64 ? 2.085 -9.826 -9.787 1.00 93.06 64 GLY A C 1
ATOM 496 O O . GLY A 1 64 ? 2.102 -8.650 -10.167 1.00 93.06 64 GLY A O 1
ATOM 497 N N . LEU A 1 65 ? 1.011 -10.377 -9.218 1.00 92.44 65 LEU A N 1
ATOM 498 C CA . LEU A 1 65 ? -0.215 -9.626 -8.935 1.00 92.44 65 LEU A CA 1
ATOM 499 C C . LEU A 1 65 ? -0.730 -9.915 -7.522 1.00 92.44 65 LEU A C 1
ATOM 501 O O . LEU A 1 65 ? -1.274 -10.983 -7.272 1.00 92.44 65 LEU A O 1
ATOM 505 N N . ASP A 1 66 ? -0.632 -8.930 -6.629 1.00 93.56 66 ASP A N 1
ATOM 506 C CA . ASP A 1 66 ? -1.319 -8.941 -5.331 1.00 93.56 66 ASP A CA 1
ATOM 507 C C . ASP A 1 66 ? -2.826 -8.679 -5.519 1.00 93.56 66 ASP A C 1
ATOM 509 O O . ASP A 1 66 ? -3.251 -7.576 -5.882 1.00 93.56 66 ASP A O 1
ATOM 513 N N . ILE A 1 67 ? -3.635 -9.710 -5.281 1.00 93.31 67 ILE A N 1
ATOM 514 C CA . ILE A 1 67 ? -5.094 -9.682 -5.313 1.00 93.31 67 ILE A CA 1
ATOM 515 C C . ILE A 1 67 ? -5.621 -9.591 -3.885 1.00 93.31 67 ILE A C 1
ATOM 517 O O . ILE A 1 67 ? -5.706 -10.569 -3.145 1.00 93.31 67 ILE A O 1
ATOM 521 N N . ARG A 1 68 ? -6.055 -8.388 -3.531 1.00 91.00 68 ARG A N 1
ATOM 522 C CA . ARG A 1 68 ? -6.625 -8.079 -2.223 1.00 91.00 68 ARG A CA 1
ATOM 523 C C . ARG A 1 68 ? -8.064 -8.572 -2.111 1.00 91.00 68 ARG A C 1
ATOM 525 O O . ARG A 1 68 ? -8.957 -8.033 -2.767 1.00 91.00 68 ARG A O 1
ATOM 532 N N . VAL A 1 69 ? -8.280 -9.555 -1.244 1.00 91.75 69 VAL A N 1
ATOM 533 C CA . VAL A 1 69 ? -9.595 -10.068 -0.854 1.00 91.75 69 VAL A CA 1
ATOM 534 C C . VAL A 1 69 ? -10.142 -9.181 0.262 1.00 91.75 69 VAL A C 1
ATOM 536 O O . VAL A 1 69 ? -9.649 -9.202 1.392 1.00 91.75 69 VAL A O 1
ATOM 539 N N . ALA A 1 70 ? -11.123 -8.352 -0.082 1.00 87.38 70 ALA A N 1
ATOM 540 C CA . ALA A 1 70 ? -11.754 -7.391 0.817 1.00 87.38 70 ALA A CA 1
ATOM 541 C C . ALA A 1 70 ? -13.144 -6.999 0.281 1.00 87.38 70 ALA A C 1
ATOM 543 O O . ALA A 1 70 ? -13.395 -7.174 -0.913 1.00 87.38 70 ALA A O 1
ATOM 544 N N . PRO A 1 71 ? -14.026 -6.385 1.095 1.00 82.81 71 PRO A N 1
ATOM 545 C CA . PRO A 1 71 ? -15.348 -5.929 0.643 1.00 82.81 71 PRO A CA 1
ATOM 546 C C . PRO A 1 71 ? -15.335 -5.034 -0.612 1.00 82.81 71 PRO A C 1
ATOM 548 O O . PRO A 1 71 ? -16.296 -5.032 -1.378 1.00 82.81 71 PRO A O 1
ATOM 551 N N . HIS A 1 72 ? -14.227 -4.322 -0.845 1.00 77.12 72 HIS A N 1
ATOM 552 C CA . HIS A 1 72 ? -13.990 -3.449 -2.003 1.00 77.12 72 HIS A CA 1
ATOM 553 C C . HIS A 1 72 ? -12.873 -3.976 -2.929 1.00 77.12 72 HIS A C 1
ATOM 555 O O . HIS A 1 72 ? -12.134 -3.200 -3.538 1.00 77.12 72 HIS A O 1
ATOM 561 N N . GLY A 1 73 ? -12.672 -5.296 -2.968 1.00 80.62 73 GLY A N 1
ATOM 562 C CA . GLY A 1 73 ? -11.669 -5.950 -3.805 1.00 80.62 73 GLY A CA 1
ATOM 563 C C . GLY A 1 73 ? -12.081 -5.996 -5.279 1.00 80.62 73 GLY A C 1
ATOM 564 O O . GLY A 1 73 ? -13.160 -6.468 -5.621 1.00 80.62 73 GLY A O 1
ATOM 565 N N . ASN A 1 74 ? -11.187 -5.576 -6.180 1.00 82.25 74 ASN A N 1
ATOM 566 C CA . ASN A 1 74 ? -11.454 -5.512 -7.629 1.00 82.25 74 ASN A CA 1
ATOM 567 C C . ASN A 1 74 ? -11.598 -6.883 -8.320 1.00 82.25 74 ASN A C 1
ATOM 569 O O . ASN A 1 74 ? -12.001 -6.950 -9.479 1.00 82.25 74 ASN A O 1
ATOM 573 N N . PHE A 1 75 ? -11.196 -7.957 -7.643 1.00 87.06 75 PHE A N 1
ATOM 574 C CA . PHE A 1 75 ? -11.227 -9.330 -8.152 1.00 87.06 75 PHE A CA 1
ATOM 575 C C . PHE A 1 75 ? -12.207 -10.213 -7.376 1.00 87.06 75 PHE A C 1
ATOM 577 O O . PHE A 1 75 ? -12.324 -11.389 -7.690 1.00 87.06 75 PHE A O 1
ATOM 584 N N . GLY A 1 76 ? -12.917 -9.681 -6.383 1.00 86.50 76 GLY A N 1
ATOM 585 C CA . GLY A 1 76 ? -13.842 -10.455 -5.561 1.00 86.50 76 GLY A CA 1
ATOM 586 C C . GLY A 1 76 ? -13.795 -10.045 -4.098 1.00 86.50 76 GLY A C 1
ATOM 587 O O . GLY A 1 76 ? -12.795 -9.507 -3.613 1.00 86.50 76 GLY A O 1
ATOM 588 N N . ARG A 1 77 ? -14.900 -10.312 -3.402 1.00 89.75 77 ARG A N 1
ATOM 589 C CA . ARG A 1 77 ? -15.061 -10.017 -1.972 1.00 89.75 77 ARG A CA 1
ATOM 590 C C . ARG A 1 77 ? -14.712 -11.218 -1.109 1.00 89.75 77 ARG A C 1
ATOM 592 O O . ARG A 1 77 ? -14.268 -11.054 0.024 1.00 89.75 77 ARG A O 1
ATOM 599 N N . THR A 1 78 ? -14.899 -12.415 -1.657 1.00 92.38 78 THR A N 1
ATOM 600 C CA . THR A 1 78 ? -14.569 -13.683 -1.009 1.00 92.38 78 THR A CA 1
ATOM 601 C C . THR A 1 78 ? -13.320 -14.303 -1.628 1.00 92.38 78 THR A C 1
ATOM 603 O O . THR A 1 78 ? -12.934 -13.998 -2.758 1.00 92.38 78 THR A O 1
ATOM 606 N N . TRP A 1 79 ? -12.684 -15.211 -0.889 1.00 94.56 79 TRP A N 1
ATOM 607 C CA . TRP A 1 79 ? -11.543 -15.978 -1.390 1.00 94.56 79 TRP A CA 1
ATOM 608 C C . TRP A 1 79 ? -11.896 -16.835 -2.608 1.00 94.56 79 TRP A C 1
ATOM 610 O O . TRP A 1 79 ? -11.055 -17.022 -3.483 1.00 94.56 79 TRP A O 1
ATOM 620 N N . GLU A 1 80 ? -13.123 -17.351 -2.667 1.00 95.88 80 GLU A N 1
ATOM 621 C CA . GLU A 1 80 ? -13.608 -18.156 -3.787 1.00 95.88 80 GLU A CA 1
ATOM 622 C C . GLU A 1 80 ? -13.755 -17.310 -5.057 1.00 95.88 80 GLU A C 1
ATOM 624 O O . GLU A 1 80 ? -13.169 -17.645 -6.088 1.00 95.88 80 GLU A O 1
ATOM 629 N N . GLU A 1 81 ? -14.440 -16.165 -4.963 1.00 93.94 81 GLU A N 1
ATOM 630 C CA . GLU A 1 81 ? -14.589 -15.216 -6.073 1.00 93.94 81 GLU A CA 1
ATOM 631 C C . GLU A 1 81 ? -13.230 -14.706 -6.564 1.00 93.94 81 GLU A C 1
ATOM 633 O O . GLU A 1 81 ? -12.945 -14.725 -7.764 1.00 93.94 81 GLU A O 1
ATOM 638 N N . ALA A 1 82 ? -12.368 -14.291 -5.629 1.00 94.94 82 ALA A N 1
ATOM 639 C CA . ALA A 1 82 ? -11.025 -13.819 -5.935 1.00 94.94 82 ALA A CA 1
ATOM 640 C C . ALA A 1 82 ? -10.199 -14.887 -6.650 1.00 94.94 82 ALA A C 1
ATOM 642 O O . ALA A 1 82 ? -9.498 -14.573 -7.610 1.00 94.94 82 ALA A O 1
ATOM 643 N N . ARG A 1 83 ? -10.311 -16.155 -6.235 1.00 96.38 83 ARG A N 1
ATOM 644 C CA . ARG A 1 83 ? -9.593 -17.269 -6.860 1.00 96.38 83 ARG A CA 1
ATOM 645 C C . ARG A 1 83 ? -10.094 -17.523 -8.274 1.00 96.38 83 ARG A C 1
ATOM 647 O O . ARG A 1 83 ? -9.272 -17.638 -9.176 1.00 96.38 83 ARG A O 1
ATOM 654 N N . ALA A 1 84 ? -11.409 -17.552 -8.483 1.00 95.69 84 ALA A N 1
ATOM 655 C CA . ALA A 1 84 ? -11.991 -17.740 -9.809 1.00 95.69 84 ALA A CA 1
ATOM 656 C C . ALA A 1 84 ? -11.544 -16.637 -10.788 1.00 95.69 84 ALA A C 1
ATOM 658 O O . ALA A 1 84 ? -11.077 -16.927 -11.892 1.00 95.69 84 ALA A O 1
ATOM 659 N N . ASN A 1 85 ? -11.600 -15.370 -10.364 1.00 95.31 85 ASN A N 1
ATOM 660 C CA . ASN A 1 85 ? -11.174 -14.241 -11.192 1.00 95.31 85 ASN A CA 1
ATOM 661 C C . ASN A 1 85 ? -9.648 -14.188 -11.389 1.00 95.31 85 ASN A C 1
ATOM 663 O O . ASN A 1 85 ? -9.184 -13.800 -12.462 1.00 95.31 85 ASN A O 1
ATOM 667 N N . ALA A 1 86 ? -8.859 -14.608 -10.395 1.00 95.38 86 ALA A N 1
ATOM 668 C CA . ALA A 1 86 ? -7.408 -14.752 -10.516 1.00 95.38 86 ALA A CA 1
ATOM 669 C C . ALA A 1 86 ? -7.021 -15.821 -11.546 1.00 95.38 86 ALA A C 1
ATOM 671 O O . ALA A 1 86 ? -6.130 -15.591 -12.362 1.00 95.38 86 ALA A O 1
ATOM 672 N N . THR A 1 87 ? -7.709 -16.967 -11.543 1.00 95.69 87 THR A N 1
ATOM 673 C CA . THR A 1 87 ? -7.511 -18.027 -12.539 1.00 95.69 87 THR A CA 1
ATOM 674 C C . THR A 1 87 ? -7.834 -17.518 -13.939 1.00 95.69 87 THR A C 1
ATOM 676 O O . THR A 1 87 ? -7.020 -17.685 -14.842 1.00 95.69 87 THR A O 1
ATOM 679 N N . LEU A 1 88 ? -8.961 -16.820 -14.110 1.00 94.69 88 LEU A N 1
ATOM 680 C CA . LEU A 1 88 ? -9.319 -16.211 -15.392 1.00 94.69 88 LEU A CA 1
ATOM 681 C C . LEU A 1 88 ? -8.260 -15.203 -15.868 1.00 94.69 88 LEU A C 1
ATOM 683 O O . LEU A 1 88 ? -7.896 -15.196 -17.043 1.00 94.69 88 LEU A O 1
ATOM 687 N N . PHE A 1 89 ? -7.746 -14.369 -14.960 1.00 95.38 89 PHE A N 1
ATOM 688 C CA . PHE A 1 89 ? -6.672 -13.422 -15.258 1.00 95.38 89 PHE A CA 1
ATOM 689 C C . PHE A 1 89 ? -5.389 -14.118 -15.705 1.00 95.38 89 PHE A C 1
ATOM 691 O O . PHE A 1 89 ? -4.812 -13.714 -16.711 1.00 95.38 89 PHE A O 1
ATOM 698 N N . ALA A 1 90 ? -4.963 -15.166 -14.997 1.00 95.69 90 ALA A N 1
ATOM 699 C CA . ALA A 1 90 ? -3.772 -15.929 -15.351 1.00 95.69 90 ALA A CA 1
ATOM 700 C C . ALA A 1 90 ? -3.924 -16.616 -16.717 1.00 95.69 90 ALA A C 1
ATOM 702 O O . ALA A 1 90 ? -3.018 -16.529 -17.539 1.00 95.69 90 ALA A O 1
ATOM 703 N N . SER A 1 91 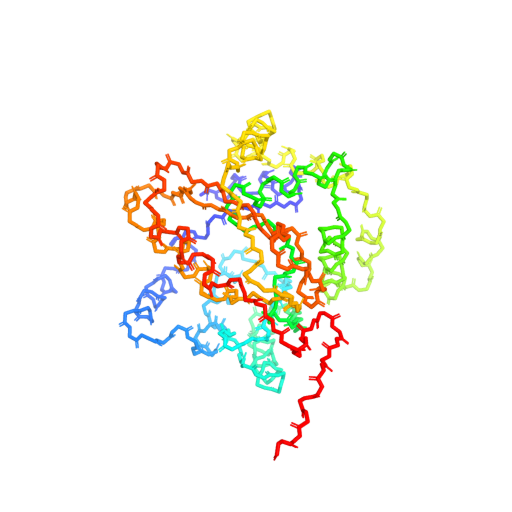? -5.086 -17.209 -17.013 1.00 95.62 91 SER A N 1
ATOM 704 C CA . SER A 1 91 ? -5.362 -17.798 -18.332 1.00 95.62 91 SER A CA 1
ATOM 705 C C . SER A 1 91 ? -5.349 -16.758 -19.457 1.00 95.62 91 SER A C 1
ATOM 707 O O . SER A 1 91 ? -4.820 -17.018 -20.535 1.00 95.62 91 SER A O 1
ATOM 709 N N . ALA A 1 92 ? -5.903 -15.566 -19.219 1.00 95.00 92 ALA A N 1
ATOM 710 C CA . ALA A 1 92 ? -5.852 -14.478 -20.193 1.00 95.00 92 ALA A CA 1
ATOM 711 C C . ALA A 1 92 ? -4.422 -13.943 -20.393 1.00 95.00 92 ALA A C 1
ATOM 713 O O . ALA A 1 92 ? -4.057 -13.585 -21.509 1.00 95.00 92 ALA A O 1
ATOM 714 N N . ALA A 1 93 ? -3.615 -13.892 -19.330 1.00 95.94 93 ALA A N 1
ATOM 715 C CA . ALA A 1 93 ? -2.213 -13.494 -19.397 1.00 95.94 93 ALA A CA 1
ATOM 716 C C . ALA A 1 93 ? -1.376 -14.494 -20.208 1.00 95.94 93 ALA A C 1
ATOM 718 O O . ALA A 1 93 ? -0.623 -14.080 -21.088 1.00 95.94 93 ALA A O 1
ATOM 719 N N . ASP A 1 94 ? -1.574 -15.793 -19.972 1.00 96.31 94 ASP A N 1
ATOM 720 C CA . ASP A 1 94 ? -0.894 -16.878 -20.684 1.00 96.31 94 ASP A CA 1
ATOM 721 C C . ASP A 1 94 ? -1.176 -16.830 -22.194 1.00 96.31 94 ASP A C 1
ATOM 723 O O . ASP A 1 94 ? -0.253 -16.850 -23.007 1.00 96.31 94 ASP A O 1
ATOM 727 N N . ALA A 1 95 ? -2.436 -16.598 -22.584 1.00 95.75 95 ALA A N 1
ATOM 728 C CA . ALA A 1 95 ? -2.819 -16.402 -23.986 1.00 95.75 95 ALA A CA 1
ATOM 729 C C . ALA A 1 95 ? -2.140 -15.185 -24.655 1.00 95.75 95 ALA A C 1
ATOM 731 O O . ALA A 1 95 ? -2.053 -15.120 -25.882 1.00 95.75 95 ALA A O 1
ATOM 732 N N . LEU A 1 96 ? -1.658 -14.220 -23.864 1.00 95.06 96 LEU A N 1
ATOM 733 C CA . LEU A 1 96 ? -0.897 -13.051 -24.316 1.00 95.06 96 LEU A CA 1
ATOM 734 C C . LEU A 1 96 ? 0.627 -13.240 -24.187 1.00 95.06 96 LEU A C 1
ATOM 736 O O . LEU A 1 96 ? 1.378 -12.307 -24.475 1.00 95.06 96 LEU A O 1
ATOM 740 N N . GLY A 1 97 ? 1.093 -14.419 -23.760 1.00 95.31 97 GLY A N 1
ATOM 741 C CA . GLY A 1 97 ? 2.510 -14.718 -23.543 1.00 95.31 97 GLY A CA 1
ATOM 742 C C . GLY A 1 97 ? 3.099 -14.079 -22.281 1.00 95.31 97 GLY A C 1
ATOM 743 O O . GLY A 1 97 ? 4.301 -13.807 -22.242 1.00 95.31 97 GLY A O 1
ATOM 744 N N . ILE A 1 98 ? 2.267 -13.802 -21.272 1.00 95.75 98 ILE A N 1
ATOM 745 C CA . ILE A 1 98 ? 2.670 -13.232 -19.983 1.00 95.75 98 ILE A CA 1
ATOM 746 C C . ILE A 1 98 ? 2.510 -14.302 -18.894 1.00 95.75 98 ILE A C 1
ATOM 748 O O . ILE A 1 98 ? 1.389 -14.697 -18.580 1.00 95.75 98 ILE A O 1
ATOM 752 N N . ASP A 1 99 ? 3.611 -14.714 -18.259 1.00 94.00 99 ASP A N 1
ATOM 753 C CA . ASP A 1 99 ? 3.583 -15.567 -17.063 1.00 94.00 99 ASP A CA 1
ATOM 754 C C . ASP A 1 99 ? 3.138 -14.728 -15.855 1.00 94.00 99 ASP A C 1
ATOM 756 O O . ASP A 1 99 ? 3.926 -14.026 -15.208 1.00 94.00 99 ASP A O 1
ATOM 760 N N . ALA A 1 100 ? 1.830 -14.738 -15.603 1.00 94.62 100 ALA A N 1
ATOM 761 C CA . ALA A 1 100 ? 1.224 -14.041 -14.484 1.00 94.62 100 ALA A CA 1
ATOM 762 C C . ALA A 1 100 ? 1.090 -14.946 -13.252 1.00 94.62 100 ALA A C 1
ATOM 764 O O . ALA A 1 100 ? 0.481 -16.014 -13.300 1.00 94.62 100 ALA A O 1
ATOM 765 N N . ARG A 1 101 ? 1.576 -14.457 -12.109 1.00 94.88 101 ARG A N 1
ATOM 766 C CA . ARG A 1 101 ? 1.514 -15.109 -10.797 1.00 94.88 101 ARG A CA 1
ATOM 767 C C . ARG A 1 101 ? 0.618 -14.297 -9.856 1.00 94.88 101 ARG A C 1
ATOM 769 O O . ARG A 1 101 ? 1.109 -13.405 -9.161 1.00 94.88 101 ARG A O 1
ATOM 776 N N . PRO A 1 102 ? -0.706 -14.537 -9.857 1.00 95.12 102 PRO A N 1
ATOM 777 C CA . PRO A 1 102 ? -1.597 -13.903 -8.900 1.00 95.12 102 PRO A CA 1
ATOM 778 C C . PRO A 1 102 ? -1.431 -14.514 -7.503 1.00 95.12 102 PRO A C 1
ATOM 780 O O . PRO A 1 102 ? -1.394 -15.734 -7.347 1.00 95.12 102 PRO A O 1
ATOM 783 N N . VAL A 1 103 ? -1.391 -13.662 -6.483 1.00 95.38 103 VAL A N 1
ATOM 784 C CA . VAL A 1 103 ? -1.318 -14.030 -5.066 1.00 95.38 103 VAL A CA 1
ATOM 785 C C . VAL A 1 103 ? -2.486 -13.373 -4.350 1.00 95.38 103 VAL A C 1
ATOM 787 O O . VAL A 1 103 ? -2.693 -12.174 -4.484 1.00 95.38 103 VAL A O 1
ATOM 790 N N . LEU A 1 104 ? -3.279 -14.151 -3.618 1.00 95.06 104 LEU A N 1
ATOM 791 C CA . LEU A 1 104 ? -4.441 -13.632 -2.899 1.00 95.06 104 LEU A CA 1
ATOM 792 C C . LEU A 1 104 ? -4.043 -13.256 -1.469 1.00 95.06 104 LEU A C 1
ATOM 794 O O . LEU A 1 104 ? -3.442 -14.070 -0.769 1.00 95.06 104 LEU A O 1
ATOM 798 N N . THR A 1 105 ? -4.421 -12.059 -1.022 1.00 92.31 105 THR A N 1
ATOM 799 C CA . THR A 1 105 ? -4.101 -11.535 0.315 1.00 92.31 105 THR A CA 1
ATOM 800 C C . THR A 1 105 ? -5.359 -11.055 1.045 1.00 92.31 105 THR A C 1
ATOM 802 O O . THR A 1 105 ? -6.245 -10.452 0.435 1.00 92.31 105 THR A O 1
ATOM 805 N N . LYS A 1 106 ? -5.478 -11.319 2.359 1.00 88.81 106 LYS A N 1
ATOM 806 C CA . LYS A 1 106 ? -6.587 -10.790 3.184 1.00 88.81 106 LYS A CA 1
ATOM 807 C C . LYS A 1 106 ? -6.321 -9.311 3.459 1.00 88.81 106 LYS A C 1
ATOM 809 O O . LYS A 1 106 ? -5.482 -8.994 4.288 1.00 88.81 106 LYS A O 1
ATOM 814 N N . ALA A 1 107 ? -7.074 -8.418 2.821 1.00 85.06 107 ALA A N 1
ATOM 815 C CA . ALA A 1 107 ? -6.879 -6.969 2.924 1.00 85.06 107 ALA A CA 1
ATOM 816 C C . ALA A 1 107 ? -7.9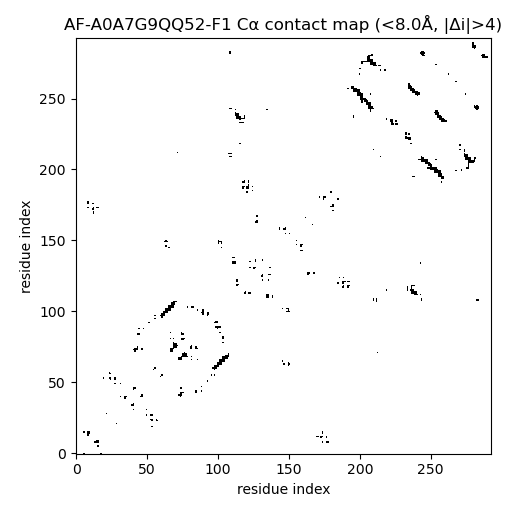84 -6.273 3.736 1.00 85.06 107 ALA A C 1
ATOM 818 O O . ALA A 1 107 ? -8.361 -5.137 3.446 1.00 85.06 107 ALA A O 1
ATOM 819 N N . SER A 1 108 ? -8.545 -6.966 4.730 1.00 82.50 108 SER A N 1
ATOM 820 C CA . SER A 1 108 ? -9.557 -6.407 5.638 1.00 82.50 108 SER A CA 1
ATOM 821 C C . SER A 1 108 ? -8.969 -5.435 6.666 1.00 82.50 108 SER A C 1
ATOM 823 O O . SER A 1 108 ? -9.722 -4.730 7.328 1.00 82.50 108 SER A O 1
ATOM 825 N N . TYR A 1 109 ? -7.639 -5.373 6.780 1.00 88.00 109 TYR A N 1
ATOM 826 C CA . TYR A 1 109 ? -6.918 -4.510 7.712 1.00 88.00 109 TYR A CA 1
ATOM 827 C C . TYR A 1 109 ? -5.769 -3.776 7.022 1.00 88.00 109 TYR A C 1
ATOM 829 O O . TYR A 1 109 ? -5.304 -4.221 5.967 1.00 88.00 109 TYR A O 1
ATOM 837 N N . PRO A 1 110 ? -5.262 -2.680 7.613 1.00 91.88 110 PRO A N 1
ATOM 838 C CA . PRO A 1 110 ? -4.017 -2.080 7.164 1.00 91.88 110 PRO A CA 1
ATOM 839 C C . PRO A 1 110 ? -2.868 -3.079 7.334 1.00 91.88 110 PRO A C 1
ATOM 841 O O . PRO A 1 110 ? -2.690 -3.654 8.406 1.00 91.88 110 PRO A O 1
ATOM 844 N N . TYR A 1 111 ? -2.057 -3.265 6.294 1.00 92.69 111 TYR A N 1
ATOM 845 C CA . TYR A 1 111 ? -0.854 -4.091 6.410 1.00 92.69 111 TYR A CA 1
ATOM 846 C C . TYR A 1 111 ? 0.258 -3.408 7.205 1.00 92.69 111 TYR A C 1
ATOM 848 O O . TYR A 1 111 ? 1.133 -4.086 7.726 1.00 92.69 111 TYR A O 1
ATOM 856 N N . GLN A 1 112 ? 0.214 -2.079 7.306 1.00 96.06 112 GLN A N 1
ATOM 857 C CA . GLN A 1 112 ? 1.240 -1.255 7.932 1.00 96.06 112 GLN A CA 1
ATOM 858 C C . GLN A 1 112 ? 0.623 0.044 8.492 1.00 96.06 112 GLN A C 1
ATOM 860 O O . GLN A 1 112 ? -0.475 0.413 8.059 1.00 96.06 112 GLN A O 1
ATOM 865 N N . PRO A 1 113 ? 1.285 0.729 9.445 1.00 97.19 113 PRO A N 1
ATOM 866 C CA . PRO A 1 113 ? 0.667 1.827 10.195 1.00 97.19 113 PRO A CA 1
ATOM 867 C C . PRO A 1 113 ? 0.615 3.190 9.481 1.00 97.19 113 PRO A C 1
ATOM 869 O O . PRO A 1 113 ? -0.156 4.052 9.886 1.00 97.19 113 PRO A O 1
ATOM 872 N N . TYR A 1 114 ? 1.416 3.421 8.446 1.00 97.88 114 TYR A N 1
ATOM 873 C CA . TYR A 1 114 ? 1.607 4.713 7.779 1.00 97.88 114 TYR A CA 1
ATOM 874 C C . TYR A 1 114 ? 0.671 4.876 6.570 1.00 97.88 114 TYR A C 1
ATOM 876 O O . TYR A 1 114 ? 0.921 4.343 5.488 1.00 97.88 114 TYR A O 1
ATOM 884 N N . ILE A 1 115 ? -0.415 5.631 6.721 1.00 96.06 115 ILE A N 1
ATOM 885 C CA . ILE A 1 115 ? -1.471 5.788 5.714 1.00 96.06 115 ILE A CA 1
ATOM 886 C C . ILE A 1 115 ? -1.412 7.182 5.079 1.00 96.06 115 ILE A C 1
ATOM 888 O O . ILE A 1 115 ? -1.814 8.173 5.682 1.00 96.06 115 ILE A O 1
ATOM 892 N N . GLY A 1 116 ? -0.965 7.242 3.827 1.00 94.00 116 GLY A N 1
ATOM 893 C CA . GLY A 1 116 ? -0.859 8.476 3.040 1.00 94.00 116 GLY A CA 1
ATOM 894 C C . GLY A 1 116 ? 0.353 8.443 2.109 1.00 94.00 116 GLY A C 1
ATOM 895 O O . GLY A 1 116 ? 1.110 7.463 2.114 1.00 94.00 116 GLY A O 1
ATOM 896 N N . ARG A 1 117 ? 0.521 9.452 1.239 1.00 93.56 117 ARG A N 1
ATOM 897 C CA . ARG A 1 117 ? 1.623 9.426 0.255 1.00 93.56 117 ARG A CA 1
ATOM 898 C C . ARG A 1 117 ? 2.956 9.674 0.943 1.00 93.56 117 ARG A C 1
ATOM 900 O O . ARG A 1 117 ? 3.855 8.843 0.829 1.00 93.56 117 ARG A O 1
ATOM 907 N N . LYS A 1 118 ? 3.075 10.786 1.667 1.00 95.88 118 LYS A N 1
ATOM 908 C CA . LYS A 1 118 ? 4.290 11.123 2.412 1.00 95.88 118 LYS A CA 1
ATOM 909 C C . LYS A 1 118 ? 4.540 10.152 3.568 1.00 95.88 118 LYS A C 1
ATOM 911 O O . LYS A 1 118 ? 5.683 9.804 3.833 1.00 95.88 118 LYS A O 1
ATOM 916 N N . GLU A 1 119 ? 3.489 9.633 4.192 1.00 97.94 119 GLU A N 1
ATOM 917 C CA . GLU A 1 119 ? 3.569 8.616 5.245 1.00 97.94 119 GLU A CA 1
ATOM 918 C C . GLU A 1 119 ? 4.187 7.320 4.704 1.00 97.94 119 GLU A C 1
ATOM 920 O O . GLU A 1 119 ? 5.009 6.703 5.374 1.00 97.94 119 GLU A O 1
ATOM 925 N N . SER A 1 120 ? 3.880 6.944 3.456 1.00 97.06 120 SER A N 1
ATOM 926 C CA . SER A 1 120 ? 4.530 5.802 2.797 1.00 97.06 120 SER A CA 1
ATOM 927 C C . SER A 1 120 ? 6.029 6.038 2.557 1.00 97.06 120 SER A C 1
ATOM 929 O O . SER A 1 120 ? 6.813 5.096 2.652 1.00 97.06 120 SER A O 1
ATOM 931 N N . LEU A 1 121 ? 6.447 7.282 2.277 1.00 97.44 121 LEU A N 1
ATOM 932 C CA . LEU A 1 121 ? 7.870 7.641 2.185 1.00 97.44 121 LEU A CA 1
ATOM 933 C C . LEU A 1 121 ? 8.546 7.548 3.557 1.00 97.44 121 LEU A C 1
ATOM 935 O O . LEU A 1 121 ? 9.600 6.927 3.676 1.00 97.44 121 LEU A O 1
ATOM 939 N N . ALA A 1 122 ? 7.893 8.070 4.598 1.00 98.31 122 ALA A N 1
ATOM 940 C CA . ALA A 1 122 ? 8.377 7.974 5.969 1.00 98.31 122 ALA A CA 1
ATOM 941 C C . ALA A 1 122 ? 8.510 6.517 6.444 1.00 98.31 122 ALA A C 1
ATOM 943 O O . ALA A 1 122 ? 9.487 6.180 7.106 1.00 98.31 122 ALA A O 1
ATOM 944 N N . ALA A 1 123 ? 7.583 5.635 6.060 1.00 98.50 123 ALA A N 1
ATOM 945 C CA . ALA A 1 123 ? 7.676 4.204 6.339 1.00 98.50 123 ALA A CA 1
ATOM 946 C C . ALA A 1 123 ? 8.920 3.567 5.694 1.00 98.50 123 ALA A C 1
ATOM 948 O O . ALA A 1 123 ? 9.667 2.856 6.364 1.00 98.50 123 ALA A O 1
ATOM 949 N N . LEU A 1 124 ? 9.183 3.849 4.412 1.00 98.00 124 LEU A N 1
ATOM 950 C CA . LEU A 1 124 ? 10.398 3.372 3.738 1.00 98.00 124 LEU A CA 1
ATOM 951 C C . LEU A 1 124 ? 11.662 3.896 4.421 1.00 98.00 124 LEU A C 1
ATOM 953 O O . LEU A 1 124 ? 12.586 3.129 4.675 1.00 98.00 124 LEU A O 1
ATOM 957 N N . TRP A 1 125 ? 11.680 5.182 4.768 1.00 98.44 125 TRP A N 1
ATOM 958 C CA . TRP A 1 125 ? 12.816 5.788 5.451 1.00 98.44 125 TRP A CA 1
ATOM 959 C C . TRP A 1 125 ? 13.086 5.128 6.809 1.00 98.44 125 TRP A C 1
ATOM 961 O O . TRP A 1 125 ? 14.217 4.755 7.099 1.00 98.44 125 TRP A O 1
ATOM 971 N N . LEU A 1 126 ? 12.048 4.876 7.613 1.00 98.44 126 LEU A N 1
ATOM 972 C CA . LEU A 1 126 ? 12.193 4.185 8.897 1.00 98.44 126 LEU A CA 1
ATOM 973 C C . LEU A 1 126 ? 12.699 2.745 8.754 1.00 98.44 126 LEU A C 1
ATOM 975 O O . LEU A 1 126 ? 13.439 2.285 9.623 1.00 98.44 126 LEU A O 1
ATOM 979 N N . LEU A 1 127 ? 12.329 2.037 7.681 1.00 97.88 127 LEU A N 1
ATOM 980 C CA . LEU A 1 127 ? 12.914 0.730 7.370 1.00 97.88 127 LEU A CA 1
ATOM 981 C C . LEU A 1 127 ? 14.415 0.866 7.089 1.00 97.88 127 LEU A C 1
ATOM 983 O O . LEU A 1 127 ? 15.206 0.166 7.716 1.00 97.88 127 LEU A O 1
ATOM 987 N N . PHE A 1 128 ? 14.810 1.793 6.212 1.00 97.69 128 PHE A N 1
ATOM 988 C CA . PHE A 1 128 ? 16.213 2.015 5.841 1.00 97.69 128 PHE A CA 1
ATOM 989 C C . PHE A 1 128 ? 17.100 2.444 7.013 1.00 97.69 128 PHE A C 1
ATOM 991 O O . PHE A 1 128 ? 18.256 2.036 7.087 1.00 97.69 128 PHE A O 1
ATOM 998 N N . GLU A 1 129 ? 16.547 3.197 7.960 1.00 97.12 129 GLU A N 1
ATOM 999 C CA . GLU A 1 129 ? 17.238 3.619 9.183 1.00 97.12 129 GLU A CA 1
ATOM 1000 C C . GLU A 1 129 ? 17.211 2.559 10.298 1.00 97.12 129 GLU A C 1
ATOM 1002 O O . GLU A 1 129 ? 17.651 2.826 11.413 1.00 97.12 129 GLU A O 1
ATOM 1007 N N . SER A 1 130 ? 16.663 1.362 10.049 1.00 96.12 130 SER A N 1
ATOM 1008 C CA . SER A 1 130 ? 16.471 0.321 11.077 1.00 96.12 130 SER A CA 1
ATOM 1009 C C . SER A 1 130 ? 15.675 0.810 12.300 1.00 96.12 130 SER A C 1
ATOM 1011 O O . SER A 1 130 ? 15.879 0.362 13.428 1.00 96.12 130 SER A O 1
ATOM 1013 N N . ARG A 1 131 ? 14.742 1.742 12.075 1.00 97.31 131 ARG A N 1
ATOM 1014 C CA . ARG A 1 131 ? 13.861 2.363 13.081 1.00 97.31 131 ARG A CA 1
ATOM 1015 C C . ARG A 1 131 ? 12.403 1.916 12.955 1.00 97.31 131 ARG A C 1
ATOM 1017 O O . ARG A 1 131 ? 11.534 2.442 13.651 1.00 97.31 131 ARG A O 1
ATOM 1024 N N . ALA A 1 132 ? 12.114 0.973 12.062 1.00 96.75 132 ALA A N 1
ATOM 1025 C CA . ALA A 1 132 ? 10.780 0.426 11.879 1.00 96.75 132 ALA A CA 1
ATOM 1026 C C . ALA A 1 132 ? 10.317 -0.356 13.119 1.00 96.75 132 ALA A C 1
ATOM 1028 O O . ALA A 1 132 ? 11.009 -1.242 13.620 1.00 96.75 132 ALA A O 1
ATOM 1029 N N . GLY A 1 133 ? 9.113 -0.039 13.600 1.00 96.62 133 GLY A N 1
ATOM 1030 C CA . GLY A 1 133 ? 8.439 -0.843 14.617 1.00 96.62 133 GLY A CA 1
ATOM 1031 C C . GLY A 1 133 ? 7.984 -2.198 14.065 1.00 96.62 133 GLY A C 1
ATOM 1032 O O . GLY A 1 133 ? 7.898 -2.390 12.851 1.00 96.62 133 GLY A O 1
ATOM 1033 N N . LEU A 1 134 ? 7.620 -3.120 14.964 1.00 96.19 134 LEU A N 1
ATOM 1034 C CA . LEU A 1 134 ? 7.286 -4.508 14.620 1.00 96.19 134 LEU A CA 1
ATOM 1035 C C . LEU A 1 134 ? 6.246 -4.625 13.496 1.00 96.19 134 LEU A C 1
ATOM 1037 O O . LEU A 1 134 ? 6.440 -5.411 12.579 1.00 96.19 134 LEU A O 1
ATOM 1041 N N . TRP A 1 135 ? 5.182 -3.813 13.520 1.00 96.25 135 TRP A N 1
ATOM 1042 C CA . TRP A 1 135 ? 4.139 -3.853 12.489 1.00 96.25 135 TRP A CA 1
ATOM 1043 C C . TRP A 1 135 ? 4.678 -3.543 11.086 1.00 96.25 135 TRP A C 1
ATOM 1045 O O . TRP A 1 135 ? 4.387 -4.260 10.130 1.00 96.25 135 TRP A O 1
ATOM 1055 N N . LEU A 1 136 ? 5.494 -2.496 10.957 1.00 97.62 136 LEU A N 1
ATOM 1056 C CA . LEU A 1 136 ? 6.084 -2.119 9.676 1.00 97.62 136 LEU A CA 1
ATOM 1057 C C . LEU A 1 136 ? 7.117 -3.159 9.212 1.00 97.62 136 LEU A C 1
ATOM 1059 O O . LEU A 1 136 ? 7.156 -3.491 8.029 1.00 97.62 136 LEU A O 1
ATOM 1063 N N . SER A 1 137 ? 7.894 -3.728 10.136 1.00 96.50 137 SER A N 1
ATOM 1064 C CA . SER A 1 137 ? 8.820 -4.824 9.830 1.00 96.50 137 SER A CA 1
ATOM 1065 C C . SER A 1 137 ? 8.082 -6.079 9.349 1.00 96.50 137 SER A C 1
ATOM 1067 O O . SER A 1 137 ? 8.473 -6.668 8.347 1.00 96.50 137 SER A O 1
ATOM 1069 N N . SER A 1 138 ? 6.954 -6.446 9.967 1.00 95.25 138 SER A N 1
ATOM 1070 C CA . SER A 1 138 ? 6.104 -7.547 9.488 1.00 95.25 138 SER A CA 1
ATOM 1071 C C . SER A 1 138 ? 5.533 -7.290 8.090 1.00 95.25 138 SER A C 1
ATOM 1073 O O . SER A 1 138 ? 5.376 -8.227 7.313 1.00 95.25 138 SER A O 1
ATOM 1075 N N . HIS A 1 139 ? 5.251 -6.034 7.733 1.00 95.44 139 HIS A N 1
ATOM 1076 C CA . HIS A 1 139 ? 4.839 -5.688 6.371 1.00 95.44 139 HIS A CA 1
ATOM 1077 C C . HIS A 1 139 ? 5.967 -5.861 5.348 1.00 95.44 139 HIS A C 1
ATOM 1079 O O . HIS A 1 139 ? 5.694 -6.289 4.227 1.00 95.44 139 HIS A O 1
ATOM 1085 N N . LEU A 1 140 ? 7.220 -5.564 5.714 1.00 95.44 140 LEU A N 1
ATOM 1086 C CA . LEU A 1 140 ? 8.369 -5.857 4.854 1.00 95.44 140 LEU A CA 1
ATOM 1087 C C . LEU A 1 140 ? 8.493 -7.368 4.611 1.00 95.44 140 LEU A C 1
ATOM 1089 O O . LEU A 1 140 ? 8.676 -7.779 3.466 1.00 95.44 140 LEU A O 1
ATOM 1093 N N . GLU A 1 141 ? 8.326 -8.189 5.651 1.00 94.50 141 GLU A N 1
ATOM 1094 C CA . GLU A 1 141 ? 8.330 -9.650 5.501 1.00 94.50 141 GLU A CA 1
ATOM 1095 C C . GLU A 1 141 ? 7.177 -10.143 4.621 1.00 94.50 141 GLU A C 1
ATOM 1097 O O . GLU A 1 141 ? 7.409 -10.914 3.692 1.00 94.50 141 GLU A O 1
ATOM 1102 N N . LEU A 1 142 ? 5.962 -9.612 4.799 1.00 93.56 142 LEU A N 1
ATOM 1103 C CA . LEU A 1 142 ? 4.847 -9.908 3.894 1.00 93.56 142 LEU A CA 1
ATOM 1104 C C . LEU A 1 142 ? 5.194 -9.536 2.443 1.00 93.56 142 LEU A C 1
ATOM 1106 O O . LEU A 1 142 ? 4.960 -10.324 1.531 1.00 93.56 142 LEU A O 1
ATOM 1110 N N . CYS A 1 143 ? 5.791 -8.364 2.200 1.00 94.25 143 CYS A N 1
ATOM 1111 C CA . CYS A 1 143 ? 6.239 -7.975 0.859 1.00 94.25 143 CYS A CA 1
ATOM 1112 C C . CYS A 1 143 ? 7.251 -8.977 0.274 1.00 94.25 143 CYS A C 1
ATOM 1114 O O . CYS A 1 143 ? 7.161 -9.304 -0.913 1.00 94.25 143 CYS A O 1
ATOM 1116 N N . ARG A 1 144 ? 8.185 -9.488 1.091 1.00 94.25 144 ARG A N 1
ATOM 1117 C CA . ARG A 1 144 ? 9.144 -10.529 0.685 1.00 94.25 144 ARG A CA 1
ATOM 1118 C C . ARG A 1 144 ? 8.442 -11.840 0.339 1.00 94.25 144 ARG A C 1
ATOM 1120 O O . ARG A 1 144 ? 8.712 -12.397 -0.721 1.00 94.25 144 ARG A O 1
ATOM 1127 N N . GLU A 1 145 ? 7.507 -12.305 1.165 1.00 94.00 145 GLU A N 1
ATOM 1128 C CA . GLU A 1 145 ? 6.714 -13.515 0.902 1.00 94.00 145 GLU A CA 1
ATOM 1129 C C . GLU A 1 145 ? 5.920 -13.406 -0.407 1.00 94.00 145 GLU A C 1
ATOM 1131 O O . GLU A 1 145 ? 5.929 -14.328 -1.229 1.00 94.00 145 GLU A O 1
ATOM 1136 N N . LEU A 1 146 ? 5.290 -12.252 -0.651 1.00 93.94 146 LEU A N 1
ATOM 1137 C CA . LEU A 1 146 ? 4.577 -11.985 -1.900 1.00 93.94 146 LEU A CA 1
ATOM 1138 C C . LEU A 1 146 ? 5.521 -11.997 -3.105 1.00 93.94 146 LEU A C 1
ATOM 1140 O O . LEU A 1 146 ? 5.184 -12.572 -4.142 1.00 93.94 146 LEU A O 1
ATOM 1144 N N . ALA A 1 147 ? 6.715 -11.414 -2.974 1.00 93.56 147 ALA A N 1
ATOM 1145 C CA . ALA A 1 147 ? 7.723 -11.447 -4.026 1.00 93.56 147 ALA A CA 1
ATOM 1146 C C . ALA A 1 147 ? 8.189 -12.887 -4.316 1.00 93.56 147 ALA A C 1
ATOM 1148 O O . ALA A 1 147 ? 8.208 -13.298 -5.476 1.00 93.56 147 ALA A O 1
ATOM 1149 N N . LEU A 1 148 ? 8.466 -13.689 -3.281 1.00 94.31 148 LEU A N 1
ATOM 1150 C CA . LEU A 1 148 ? 8.844 -15.106 -3.399 1.00 94.31 148 LEU A CA 1
ATOM 1151 C C . LEU A 1 148 ? 7.764 -15.956 -4.084 1.00 94.31 148 LEU A C 1
ATOM 1153 O O . LEU A 1 148 ? 8.082 -16.869 -4.855 1.00 94.31 148 LEU A O 1
ATOM 1157 N N . ALA A 1 149 ? 6.491 -15.653 -3.828 1.00 92.94 149 ALA A N 1
ATOM 1158 C CA . ALA A 1 149 ? 5.359 -16.308 -4.477 1.00 92.94 149 ALA A CA 1
ATOM 1159 C C . ALA A 1 149 ? 5.222 -15.934 -5.965 1.00 92.94 149 ALA A C 1
ATOM 1161 O O . ALA A 1 149 ? 4.681 -16.718 -6.746 1.00 92.94 149 ALA A O 1
ATOM 1162 N N . CYS A 1 150 ? 5.729 -14.764 -6.363 1.00 91.25 150 CYS A N 1
ATOM 1163 C CA . CYS A 1 150 ? 5.623 -14.250 -7.728 1.00 91.25 150 CYS A CA 1
ATOM 1164 C C . CYS A 1 150 ? 6.808 -14.609 -8.636 1.00 91.25 150 CYS A C 1
ATOM 1166 O O . CYS A 1 150 ? 6.669 -14.505 -9.855 1.00 91.25 150 CYS A O 1
ATOM 1168 N N . VAL A 1 151 ? 7.960 -15.004 -8.086 1.00 89.88 151 VAL A N 1
ATOM 1169 C CA . VAL A 1 151 ? 9.156 -15.332 -8.883 1.00 89.88 151 VAL A CA 1
ATOM 1170 C C . VAL A 1 151 ? 9.362 -16.841 -9.079 1.00 89.88 151 VAL A C 1
ATOM 1172 O O . VAL A 1 151 ? 8.906 -17.643 -8.253 1.00 89.88 151 VAL A O 1
ATOM 1175 N N . PRO A 1 152 ? 10.082 -17.256 -10.144 1.00 87.88 152 PRO A N 1
ATOM 1176 C CA . PRO A 1 152 ? 10.539 -18.634 -10.306 1.00 87.88 152 PRO A CA 1
ATOM 1177 C C . PRO A 1 152 ? 11.380 -19.109 -9.117 1.00 87.88 152 PRO A C 1
ATOM 1179 O O . PRO A 1 152 ? 12.072 -18.313 -8.484 1.00 87.88 152 PRO A O 1
ATOM 1182 N N . ILE A 1 153 ? 11.355 -20.419 -8.848 1.00 89.25 153 ILE A N 1
ATOM 1183 C CA . ILE A 1 153 ? 12.068 -21.038 -7.715 1.00 89.25 153 ILE A CA 1
ATOM 1184 C C . ILE A 1 153 ? 13.556 -20.666 -7.725 1.00 89.25 153 ILE A C 1
ATOM 1186 O O . ILE A 1 153 ? 14.067 -20.218 -6.704 1.00 89.25 153 ILE A O 1
ATOM 1190 N N . ASP A 1 154 ? 14.204 -20.734 -8.887 1.00 90.50 154 ASP A N 1
ATOM 1191 C CA . ASP A 1 154 ? 15.641 -20.464 -9.044 1.00 90.50 154 ASP A CA 1
ATOM 1192 C C . ASP A 1 154 ? 16.027 -18.994 -8.784 1.00 90.50 154 ASP A C 1
ATOM 1194 O O . ASP A 1 154 ? 17.202 -18.668 -8.656 1.00 90.50 154 ASP A O 1
ATOM 1198 N N . SER A 1 155 ? 15.051 -18.082 -8.707 1.00 89.19 155 SER A N 1
ATOM 1199 C CA . SER A 1 155 ? 15.266 -16.663 -8.380 1.00 89.19 155 SER A CA 1
ATOM 1200 C C . SER A 1 155 ? 14.987 -16.330 -6.911 1.00 89.19 155 SER A C 1
ATOM 1202 O O . SER A 1 155 ? 15.220 -15.197 -6.489 1.00 89.19 155 SER A O 1
ATOM 1204 N N . ARG A 1 156 ? 14.476 -17.282 -6.119 1.00 92.44 156 ARG A N 1
ATOM 1205 C CA . ARG A 1 156 ? 14.057 -17.031 -4.730 1.00 92.44 156 ARG A CA 1
ATOM 1206 C C . ARG A 1 156 ? 15.225 -16.736 -3.799 1.00 92.44 156 ARG A C 1
ATOM 1208 O O . ARG A 1 156 ? 15.075 -15.892 -2.920 1.00 92.44 156 ARG A O 1
ATOM 1215 N N . ASP A 1 157 ? 16.384 -17.352 -4.024 1.00 91.06 157 ASP A N 1
ATOM 1216 C CA . ASP A 1 157 ? 17.576 -17.132 -3.193 1.00 91.06 157 ASP A CA 1
ATOM 1217 C C . ASP A 1 157 ? 18.008 -15.662 -3.176 1.00 91.06 157 ASP A C 1
ATOM 1219 O O . ASP A 1 157 ? 18.345 -15.137 -2.116 1.00 91.06 157 ASP A O 1
ATOM 1223 N N . ALA A 1 158 ? 17.916 -14.969 -4.315 1.00 87.25 158 ALA A N 1
ATOM 1224 C CA . ALA A 1 158 ? 18.243 -13.547 -4.410 1.00 87.25 158 ALA A CA 1
ATOM 1225 C C . ALA A 1 158 ? 17.289 -12.656 -3.593 1.00 87.25 158 ALA A C 1
ATOM 1227 O O . ALA A 1 158 ? 17.686 -11.590 -3.135 1.00 87.25 158 ALA A O 1
ATOM 1228 N N . ILE A 1 159 ? 16.039 -13.088 -3.389 1.00 88.12 159 ILE A N 1
ATOM 1229 C CA . ILE A 1 159 ? 15.040 -12.352 -2.600 1.00 88.12 159 ILE A CA 1
ATOM 1230 C C . ILE A 1 159 ? 15.192 -12.651 -1.109 1.00 88.12 159 ILE A C 1
ATOM 1232 O O . ILE A 1 159 ? 15.071 -11.743 -0.292 1.00 88.12 159 ILE A O 1
ATOM 1236 N N . MET A 1 160 ? 15.463 -13.907 -0.738 1.00 87.94 160 MET A N 1
ATOM 1237 C CA . MET A 1 160 ? 15.568 -14.309 0.673 1.00 87.94 160 MET A CA 1
ATOM 1238 C C . MET A 1 160 ? 16.729 -13.627 1.402 1.00 87.94 160 MET A C 1
ATOM 1240 O O . MET A 1 160 ? 16.630 -13.374 2.598 1.00 87.94 160 MET A O 1
ATOM 1244 N N . HIS A 1 161 ? 17.813 -13.325 0.690 1.00 85.88 161 HIS A N 1
ATOM 1245 C CA . HIS A 1 161 ? 19.044 -12.810 1.290 1.00 85.88 161 HIS A CA 1
ATOM 1246 C C . HIS A 1 161 ? 19.258 -11.309 1.069 1.00 85.88 161 HIS A C 1
ATOM 1248 O O . HIS A 1 161 ? 20.299 -10.791 1.464 1.00 85.88 161 HIS A O 1
ATOM 1254 N N . VAL A 1 162 ? 18.310 -10.599 0.443 1.00 89.69 162 VAL A N 1
ATOM 1255 C CA . VAL A 1 162 ? 18.456 -9.153 0.241 1.00 89.69 162 VAL A CA 1
ATOM 1256 C C . VAL A 1 162 ? 18.280 -8.419 1.570 1.00 89.69 162 VAL A C 1
ATOM 1258 O O . VAL A 1 162 ? 17.212 -8.453 2.196 1.00 89.69 162 VAL A O 1
ATOM 1261 N N . ASP A 1 163 ? 19.342 -7.756 2.014 1.00 93.00 163 ASP A N 1
ATOM 1262 C CA . ASP A 1 163 ? 19.303 -6.908 3.196 1.00 93.00 163 ASP A CA 1
ATOM 1263 C C . ASP A 1 163 ? 18.659 -5.545 2.893 1.00 93.00 163 ASP A C 1
ATOM 1265 O O . ASP A 1 163 ? 18.446 -5.135 1.749 1.00 93.00 163 ASP A O 1
ATOM 1269 N N . VAL A 1 164 ? 18.272 -4.850 3.960 1.00 94.88 164 VAL A N 1
ATOM 1270 C CA . VAL A 1 164 ? 17.595 -3.551 3.856 1.00 94.88 164 VAL A CA 1
ATOM 1271 C C . VAL A 1 164 ? 18.539 -2.467 3.325 1.00 94.88 164 VAL A C 1
ATOM 1273 O O . VAL A 1 164 ? 18.086 -1.547 2.648 1.00 94.88 164 VAL A O 1
ATOM 1276 N N . GLU A 1 165 ? 19.841 -2.594 3.581 1.00 96.00 165 GLU A N 1
ATOM 1277 C CA . GLU A 1 165 ? 20.873 -1.686 3.077 1.00 96.00 165 GLU A CA 1
ATOM 1278 C C . GLU A 1 165 ? 20.960 -1.731 1.544 1.00 96.00 165 GLU A C 1
ATOM 1280 O O . GLU A 1 165 ? 20.865 -0.696 0.889 1.00 96.00 165 GLU A O 1
ATOM 1285 N N . SER A 1 166 ? 20.987 -2.923 0.955 1.00 94.44 166 SER A N 1
ATOM 1286 C CA . SER A 1 166 ? 20.963 -3.119 -0.495 1.00 94.44 166 SER A CA 1
ATOM 1287 C C . SER A 1 166 ? 19.684 -2.558 -1.121 1.00 94.44 166 SER A C 1
ATOM 1289 O O . SER A 1 166 ? 19.726 -1.933 -2.183 1.00 94.44 166 SER A O 1
ATOM 1291 N N . LEU A 1 167 ? 18.531 -2.738 -0.459 1.00 94.81 167 LEU A N 1
ATOM 1292 C CA . LEU A 1 167 ? 17.262 -2.154 -0.912 1.00 94.81 167 LEU A CA 1
ATOM 1293 C C . LEU A 1 167 ? 17.297 -0.619 -0.883 1.00 94.81 167 LEU A C 1
ATOM 1295 O O . LEU A 1 167 ? 16.814 0.012 -1.826 1.00 94.81 167 LEU A O 1
ATOM 1299 N N . ARG A 1 168 ? 17.876 -0.023 0.168 1.00 97.06 168 ARG A N 1
ATOM 1300 C CA . ARG A 1 168 ? 18.066 1.429 0.296 1.00 97.06 168 ARG A CA 1
ATOM 1301 C C . ARG A 1 168 ? 18.932 1.965 -0.836 1.00 97.06 168 ARG A C 1
ATOM 1303 O O . ARG A 1 168 ? 18.544 2.929 -1.490 1.00 97.06 168 ARG A O 1
ATOM 1310 N N . ASP A 1 169 ? 20.069 1.330 -1.095 1.00 96.56 169 ASP A N 1
ATOM 1311 C CA . ASP A 1 169 ? 21.032 1.799 -2.090 1.00 96.56 169 ASP A CA 1
ATOM 1312 C C . ASP A 1 169 ? 20.439 1.745 -3.510 1.00 96.56 169 ASP A C 1
ATOM 1314 O O . ASP A 1 169 ? 20.549 2.703 -4.281 1.00 96.56 169 ASP A O 1
ATOM 1318 N N . ILE A 1 170 ? 19.710 0.669 -3.832 1.00 95.88 170 ILE A N 1
ATOM 1319 C CA . ILE A 1 170 ? 18.962 0.536 -5.092 1.00 95.88 170 ILE A CA 1
ATOM 1320 C C . ILE A 1 170 ? 17.853 1.597 -5.194 1.00 95.88 170 ILE A C 1
ATOM 1322 O O . ILE A 1 170 ? 17.661 2.193 -6.260 1.00 95.88 170 ILE A O 1
ATOM 1326 N N . PHE A 1 171 ? 17.140 1.867 -4.097 1.00 97.25 171 PHE A N 1
ATOM 1327 C CA . PHE A 1 171 ? 16.103 2.896 -4.049 1.00 97.25 171 PHE A CA 1
ATOM 1328 C C . PHE A 1 171 ? 16.676 4.306 -4.264 1.00 97.25 171 PHE A C 1
ATOM 1330 O O . PHE A 1 171 ? 16.143 5.060 -5.079 1.00 97.25 171 PHE A O 1
ATOM 1337 N N . TYR A 1 172 ? 17.791 4.654 -3.617 1.00 97.62 172 TYR A N 1
ATOM 1338 C CA . TYR A 1 172 ? 18.464 5.947 -3.793 1.00 97.62 172 TYR A CA 1
ATOM 1339 C C . TYR A 1 172 ? 19.009 6.123 -5.208 1.00 97.62 172 TYR A C 1
ATOM 1341 O O . TYR A 1 172 ? 18.756 7.154 -5.834 1.00 97.62 172 TYR A O 1
ATOM 1349 N N . ALA A 1 173 ? 19.648 5.093 -5.768 1.00 96.81 173 ALA A N 1
ATOM 1350 C CA . ALA A 1 173 ? 20.083 5.117 -7.161 1.00 96.81 173 ALA A CA 1
ATOM 1351 C C . ALA A 1 173 ? 18.905 5.348 -8.125 1.00 96.81 173 ALA A C 1
ATOM 1353 O O . ALA A 1 173 ? 19.045 6.061 -9.121 1.00 96.81 173 ALA A O 1
ATOM 1354 N N . ASN A 1 174 ? 17.737 4.765 -7.834 1.00 97.31 174 ASN A N 1
ATOM 1355 C CA . ASN A 1 174 ? 16.533 4.953 -8.635 1.00 97.31 174 ASN A CA 1
ATOM 1356 C C . ASN A 1 174 ? 15.936 6.360 -8.506 1.00 97.31 174 ASN A C 1
ATOM 1358 O O . ASN A 1 174 ? 15.513 6.914 -9.521 1.00 97.31 174 ASN A O 1
ATOM 1362 N N . LEU A 1 175 ? 15.926 6.950 -7.303 1.00 96.44 175 LEU A N 1
ATOM 1363 C CA . LEU A 1 175 ? 15.511 8.343 -7.107 1.00 96.44 175 LEU A CA 1
ATOM 1364 C C . LEU A 1 175 ? 16.339 9.276 -7.992 1.00 96.44 175 LEU A C 1
ATOM 1366 O O . LEU A 1 175 ? 15.769 10.014 -8.795 1.00 96.44 175 LEU A O 1
ATOM 1370 N N . GLU A 1 176 ? 17.666 9.166 -7.927 1.00 96.56 176 GLU A N 1
ATOM 1371 C CA . GLU A 1 176 ? 18.577 9.961 -8.755 1.00 96.56 176 GLU A CA 1
ATOM 1372 C C . GLU A 1 176 ? 18.356 9.728 -10.251 1.00 96.56 176 GLU A C 1
ATOM 1374 O O . GLU A 1 176 ? 18.282 10.677 -11.033 1.00 96.56 176 GLU A O 1
ATOM 1379 N N . ALA A 1 177 ? 18.220 8.465 -10.670 1.00 95.69 177 ALA A N 1
ATOM 1380 C CA . ALA A 1 177 ? 18.008 8.123 -12.074 1.00 95.69 177 ALA A CA 1
ATOM 1381 C C . ALA A 1 177 ? 16.682 8.676 -12.626 1.00 95.69 177 ALA A C 1
ATOM 1383 O O . ALA A 1 177 ? 16.550 8.872 -13.835 1.00 95.69 177 ALA A O 1
ATOM 1384 N N . GLN A 1 178 ? 15.712 8.944 -11.748 1.00 93.69 178 GLN A N 1
ATOM 1385 C CA . GLN A 1 178 ? 14.414 9.522 -12.087 1.00 93.69 178 GLN A CA 1
ATOM 1386 C C . GLN A 1 178 ? 14.297 11.017 -11.739 1.00 93.69 178 GLN A C 1
ATOM 1388 O O . GLN A 1 178 ? 13.212 11.586 -11.863 1.00 93.69 178 GLN A O 1
ATOM 1393 N N . GLY A 1 179 ? 15.410 11.670 -11.383 1.00 93.62 179 GLY A N 1
ATOM 1394 C CA . GLY A 1 179 ? 15.500 13.122 -11.199 1.00 93.62 179 GLY A CA 1
ATOM 1395 C C . GLY A 1 179 ? 15.114 13.639 -9.810 1.00 93.62 179 GLY A C 1
ATOM 1396 O O . GLY A 1 179 ? 14.886 14.837 -9.663 1.00 93.62 179 GLY A O 1
ATOM 1397 N N . ALA A 1 180 ? 15.026 12.764 -8.809 1.00 94.81 180 ALA A N 1
ATOM 1398 C CA . ALA A 1 180 ? 14.856 13.123 -7.403 1.00 94.81 180 ALA A CA 1
ATOM 1399 C C . ALA A 1 180 ? 16.187 13.007 -6.635 1.00 94.81 180 ALA A C 1
ATOM 1401 O O . ALA A 1 180 ? 17.130 12.381 -7.110 1.00 94.81 180 ALA A O 1
ATOM 1402 N N . SER A 1 181 ? 16.260 13.594 -5.439 1.00 96.62 181 SER A N 1
ATOM 1403 C CA . SER A 1 181 ? 17.429 13.497 -4.555 1.00 96.62 181 SER A CA 1
ATOM 1404 C C . SER A 1 181 ? 17.141 12.595 -3.344 1.00 96.62 181 SER A C 1
ATOM 1406 O O . SER A 1 181 ? 16.072 12.738 -2.737 1.00 96.62 181 SER A O 1
ATOM 1408 N N . PRO A 1 182 ? 18.076 11.714 -2.937 1.00 97.81 182 PRO A N 1
ATOM 1409 C CA . PRO A 1 182 ? 18.007 11.025 -1.648 1.00 97.81 182 PRO A CA 1
ATOM 1410 C C . PRO A 1 182 ? 17.870 11.990 -0.460 1.00 97.81 182 PRO A C 1
ATOM 1412 O O . PRO A 1 182 ? 17.067 11.739 0.436 1.00 97.81 182 PRO A O 1
ATOM 1415 N N . ASP A 1 183 ? 18.555 13.139 -0.492 1.00 97.88 183 ASP A N 1
ATOM 1416 C CA . ASP A 1 183 ? 18.460 14.158 0.565 1.00 97.88 183 ASP A CA 1
ATOM 1417 C C . ASP A 1 183 ? 17.055 14.767 0.643 1.00 97.88 183 ASP A C 1
ATOM 1419 O O . ASP A 1 183 ? 16.523 15.005 1.729 1.00 97.88 183 ASP A O 1
ATOM 1423 N N . ASP A 1 184 ? 16.414 14.994 -0.510 1.00 97.06 184 ASP A N 1
ATOM 1424 C CA . ASP A 1 184 ? 15.029 15.466 -0.548 1.00 97.06 184 ASP A CA 1
ATOM 1425 C C . ASP A 1 184 ? 14.076 14.409 0.021 1.00 97.06 184 ASP A C 1
ATOM 1427 O O . ASP A 1 184 ? 13.153 14.758 0.757 1.00 97.06 184 ASP A O 1
ATOM 1431 N N . PHE A 1 185 ? 14.303 13.127 -0.283 1.00 98.12 185 PHE A N 1
ATOM 1432 C CA . PHE A 1 185 ? 13.527 12.021 0.278 1.00 98.12 185 PHE A CA 1
ATOM 1433 C C . PHE A 1 185 ? 13.641 11.956 1.806 1.00 98.12 185 PHE A C 1
ATOM 1435 O O . PHE A 1 185 ? 12.609 11.856 2.478 1.00 98.12 185 PHE A O 1
ATOM 1442 N N . VAL A 1 186 ? 14.854 12.065 2.357 1.00 98.31 186 VAL A N 1
ATOM 1443 C CA . VAL A 1 186 ? 15.081 12.095 3.811 1.00 98.31 186 VAL A CA 1
ATOM 1444 C C . VAL A 1 186 ? 14.378 13.303 4.427 1.00 98.31 186 VAL A C 1
ATOM 1446 O O . VAL A 1 186 ? 13.541 13.136 5.314 1.00 98.31 186 VAL A O 1
ATOM 1449 N N . ARG A 1 187 ? 14.607 14.508 3.886 1.00 98.19 187 ARG A N 1
ATOM 1450 C CA . ARG A 1 187 ? 13.989 15.748 4.380 1.00 98.19 187 ARG A CA 1
ATOM 1451 C C . ARG A 1 187 ? 12.460 15.678 4.373 1.00 98.19 187 ARG A C 1
ATOM 1453 O O . ARG A 1 187 ? 11.821 16.105 5.332 1.00 98.19 187 ARG A O 1
ATOM 1460 N N . ILE A 1 188 ? 11.858 15.163 3.296 1.00 96.81 188 ILE A N 1
ATOM 1461 C CA . ILE A 1 188 ? 10.400 14.994 3.194 1.00 96.81 188 ILE A CA 1
ATOM 1462 C C . ILE A 1 188 ? 9.912 13.992 4.240 1.00 96.81 188 ILE A C 1
ATOM 1464 O O . ILE A 1 188 ? 8.917 14.262 4.911 1.00 96.81 188 ILE A O 1
ATOM 1468 N N . SER A 1 189 ? 10.597 12.861 4.395 1.00 98.12 189 SER A N 1
ATOM 1469 C CA . SER A 1 189 ? 10.223 11.805 5.341 1.00 98.12 189 SER A CA 1
ATOM 1470 C C . SER A 1 189 ? 10.265 12.296 6.790 1.00 98.12 189 SER A C 1
ATOM 1472 O O . SER A 1 189 ? 9.295 12.118 7.528 1.00 98.12 189 SER A O 1
ATOM 1474 N N . GLU A 1 190 ? 11.329 13.002 7.176 1.00 97.56 190 GLU A N 1
ATOM 1475 C CA . GLU A 1 190 ? 11.472 13.624 8.497 1.00 97.56 190 GLU A CA 1
ATOM 1476 C C . GLU A 1 190 ? 10.395 14.673 8.762 1.00 97.56 190 GLU A C 1
ATOM 1478 O O . GLU A 1 190 ? 9.669 14.590 9.756 1.00 97.56 190 GLU A O 1
ATOM 1483 N N . ALA A 1 191 ? 10.248 15.639 7.850 1.00 97.06 191 ALA A N 1
ATOM 1484 C CA . ALA A 1 191 ? 9.252 16.698 7.978 1.00 97.06 191 ALA A CA 1
ATOM 1485 C C . ALA A 1 191 ? 7.829 16.131 8.079 1.00 97.06 191 ALA A C 1
ATOM 1487 O O . ALA A 1 191 ? 6.998 16.671 8.805 1.00 97.06 191 ALA A O 1
ATOM 1488 N N . THR A 1 192 ? 7.558 15.022 7.386 1.00 97.06 192 THR A N 1
ATOM 1489 C CA . THR A 1 192 ? 6.269 14.330 7.456 1.00 97.06 192 THR A CA 1
ATOM 1490 C C . THR A 1 192 ? 6.003 13.818 8.860 1.00 97.06 192 THR A C 1
ATOM 1492 O O . THR A 1 192 ? 4.957 14.144 9.411 1.00 97.06 192 THR A O 1
ATOM 1495 N N . LEU A 1 193 ? 6.946 13.087 9.466 1.00 96.25 193 LEU A N 1
ATOM 1496 C CA . LEU A 1 193 ? 6.784 12.576 10.830 1.00 96.25 193 LEU A CA 1
ATOM 1497 C C . LEU A 1 193 ? 6.616 13.708 11.852 1.00 96.25 193 LEU A C 1
ATOM 1499 O O . LEU A 1 193 ? 5.772 13.603 12.737 1.00 96.25 193 LEU A O 1
ATOM 1503 N N . HIS A 1 194 ? 7.365 14.805 11.707 1.00 95.94 194 HIS A N 1
ATOM 1504 C CA . HIS A 1 194 ? 7.247 15.975 12.585 1.00 95.94 194 HIS A CA 1
ATOM 1505 C C . HIS A 1 194 ? 5.924 16.734 12.434 1.00 95.94 194 HIS A C 1
ATOM 1507 O O . HIS A 1 194 ? 5.506 17.419 13.365 1.00 95.94 194 HIS A O 1
ATOM 1513 N N . ALA A 1 195 ? 5.261 16.621 11.284 1.00 94.69 195 ALA A N 1
ATOM 1514 C CA . ALA A 1 195 ? 4.004 17.305 11.013 1.00 94.69 195 ALA A CA 1
ATOM 1515 C C . ALA A 1 195 ? 2.764 16.556 11.543 1.00 94.69 195 ALA A C 1
ATOM 1517 O O . ALA A 1 195 ? 1.649 17.063 11.407 1.00 94.69 195 ALA A O 1
ATOM 1518 N N . HIS A 1 196 ? 2.928 15.378 12.160 1.00 95.06 196 HIS A N 1
ATOM 1519 C CA . HIS A 1 196 ? 1.854 14.712 12.902 1.00 95.06 196 HIS A CA 1
ATOM 1520 C C . HIS A 1 196 ? 1.652 15.388 14.262 1.00 95.06 196 HIS A C 1
ATOM 1522 O O . HIS A 1 196 ? 2.373 15.103 15.217 1.00 95.06 196 HIS A O 1
ATOM 1528 N N . VAL A 1 197 ? 0.670 16.285 14.341 1.00 89.12 197 VAL A N 1
ATOM 1529 C CA . VAL A 1 197 ? 0.427 17.129 15.527 1.00 89.12 197 VAL A CA 1
ATOM 1530 C C . VAL A 1 197 ? -0.889 16.823 16.238 1.00 89.12 197 VAL A C 1
ATOM 1532 O O . VAL A 1 197 ? -1.006 17.089 17.430 1.00 89.12 197 VAL A O 1
ATOM 1535 N N . GLU A 1 198 ? -1.854 16.215 15.547 1.00 91.00 198 GLU A N 1
ATOM 1536 C CA . GLU A 1 198 ? -3.133 15.820 16.141 1.00 91.00 198 GLU A CA 1
ATOM 1537 C C . GLU A 1 198 ? -3.094 14.350 16.552 1.00 91.00 198 GLU A C 1
ATOM 1539 O O . GLU A 1 198 ? -2.651 13.496 15.782 1.00 91.00 198 GLU A O 1
ATOM 1544 N N . THR A 1 199 ? -3.578 14.039 17.754 1.00 93.44 199 THR A N 1
ATOM 1545 C CA . THR A 1 199 ? -3.651 12.664 18.269 1.00 93.44 199 THR A CA 1
ATOM 1546 C C . THR A 1 199 ? -5.103 12.241 18.426 1.00 93.44 199 THR A C 1
ATOM 1548 O O . THR A 1 199 ? -5.903 12.940 19.042 1.00 93.44 199 THR A O 1
ATOM 1551 N N . LEU A 1 200 ? -5.431 11.072 17.882 1.00 94.19 200 LEU A N 1
ATOM 1552 C CA . LEU A 1 200 ? -6.701 10.396 18.106 1.00 94.19 200 LEU A CA 1
ATOM 1553 C C . LEU A 1 200 ? -6.566 9.479 19.318 1.00 94.19 200 LEU A C 1
ATOM 1555 O O . LEU A 1 200 ? -5.561 8.773 19.462 1.00 94.19 200 LEU A O 1
ATOM 1559 N N . TYR A 1 201 ? -7.594 9.468 20.161 1.00 94.81 201 TYR A N 1
ATOM 1560 C CA . TYR A 1 201 ? -7.616 8.717 21.413 1.00 94.81 201 TYR A CA 1
ATOM 1561 C C . TYR A 1 201 ? -8.764 7.711 21.425 1.00 94.81 201 TYR A C 1
ATOM 1563 O O . TYR A 1 201 ? -9.800 7.919 20.791 1.00 94.81 201 TYR A O 1
ATOM 1571 N N . ALA A 1 202 ? -8.589 6.606 22.144 1.00 96.06 202 ALA A N 1
ATOM 1572 C CA . ALA A 1 202 ? -9.630 5.604 22.314 1.00 96.06 202 ALA A CA 1
ATOM 1573 C C . ALA A 1 202 ? -10.814 6.196 23.108 1.00 96.06 202 ALA A C 1
ATOM 1575 O O . ALA A 1 202 ? -10.617 6.630 24.244 1.00 96.06 202 ALA A O 1
ATOM 1576 N N . PRO A 1 203 ? -12.045 6.213 22.560 1.00 93.88 203 PRO A N 1
ATOM 1577 C CA . PRO A 1 203 ? -13.219 6.754 23.255 1.00 93.88 203 PRO A CA 1
ATOM 1578 C C . PRO A 1 203 ? -13.746 5.840 24.373 1.00 93.88 203 PRO A C 1
ATOM 1580 O O . PRO A 1 203 ? -14.580 6.257 25.175 1.00 93.88 203 PRO A O 1
ATOM 1583 N N . SER A 1 204 ? -13.303 4.583 24.408 1.00 95.38 204 SER A N 1
ATOM 1584 C CA . SER A 1 204 ? -13.698 3.574 25.387 1.00 95.38 204 SER A CA 1
ATOM 1585 C C . SER A 1 204 ? -12.634 2.479 25.479 1.00 95.38 204 SER A C 1
ATOM 1587 O O . SER A 1 204 ? -11.730 2.415 24.646 1.00 95.38 204 SER A O 1
ATOM 1589 N N . ASP A 1 205 ? -12.784 1.583 26.449 1.00 96.94 205 ASP A N 1
ATOM 1590 C CA . ASP A 1 205 ? -12.005 0.345 26.530 1.00 96.94 205 ASP A CA 1
ATOM 1591 C C . ASP A 1 205 ? -12.453 -0.655 25.453 1.00 96.94 205 ASP A C 1
ATOM 1593 O O . ASP A 1 205 ? -13.637 -0.706 25.099 1.00 96.94 205 ASP A O 1
ATOM 1597 N N . GLY A 1 206 ? -11.525 -1.472 24.952 1.00 96.38 206 GLY A N 1
ATOM 1598 C CA . GLY A 1 206 ? -11.822 -2.568 24.026 1.00 96.38 206 GLY A CA 1
ATOM 1599 C C . GLY A 1 206 ? -10.717 -2.799 23.003 1.00 96.38 206 GLY A C 1
ATOM 1600 O O . GLY A 1 206 ? -9.560 -2.468 23.241 1.00 96.38 206 GLY A O 1
ATOM 1601 N N . PHE A 1 207 ? -11.074 -3.371 21.856 1.00 96.19 207 PHE A N 1
ATOM 1602 C CA . PHE A 1 207 ? -10.126 -3.740 20.808 1.00 96.19 207 PHE A CA 1
ATOM 1603 C C . PHE A 1 207 ? -10.196 -2.803 19.604 1.00 96.19 207 PHE A C 1
ATOM 1605 O O . PHE A 1 207 ? -11.281 -2.515 19.096 1.00 96.19 207 PHE A O 1
ATOM 1612 N N . VAL A 1 208 ? -9.043 -2.344 19.125 1.00 95.38 208 VAL A N 1
ATOM 1613 C CA . VAL A 1 208 ? -8.963 -1.367 18.032 1.00 95.38 208 VAL A CA 1
ATOM 1614 C C . VAL A 1 208 ? -9.344 -1.998 16.693 1.00 95.38 208 VAL A C 1
ATOM 1616 O O . VAL A 1 208 ? -8.882 -3.083 16.344 1.00 95.38 208 VAL A O 1
ATOM 1619 N N . SER A 1 209 ? -10.148 -1.289 15.904 1.00 93.50 209 SER A N 1
ATOM 1620 C CA . SER A 1 209 ? -10.510 -1.665 14.539 1.00 93.50 209 SER A CA 1
ATOM 1621 C C . SER A 1 209 ? -10.543 -0.448 13.618 1.00 93.50 209 SER A C 1
ATOM 1623 O O . SER A 1 209 ? -10.903 0.658 14.026 1.00 93.50 209 SER A O 1
ATOM 1625 N N . TYR A 1 210 ? -10.178 -0.662 12.355 1.00 92.31 210 TYR A N 1
ATOM 1626 C CA . TYR A 1 210 ? -9.988 0.393 11.365 1.00 92.31 210 TYR A CA 1
ATOM 1627 C C . TYR A 1 210 ? -10.908 0.191 10.166 1.00 92.31 210 TYR A C 1
ATOM 1629 O O . TYR A 1 210 ? -10.799 -0.807 9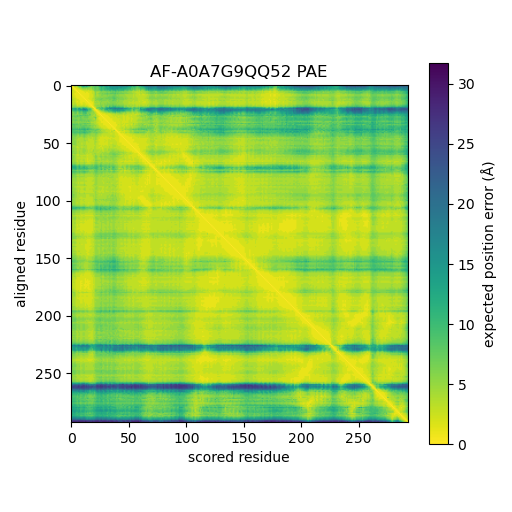.453 1.00 92.31 210 TYR A O 1
ATOM 1637 N N . ALA A 1 211 ? -11.751 1.179 9.874 1.00 90.81 211 ALA A N 1
ATOM 1638 C CA . ALA A 1 211 ? -12.544 1.205 8.649 1.00 90.81 211 ALA A CA 1
ATOM 1639 C C . ALA A 1 211 ? -11.672 1.660 7.461 1.00 90.81 211 ALA A C 1
ATOM 1641 O O . ALA A 1 211 ? -11.777 2.784 6.973 1.00 90.81 211 ALA A O 1
ATOM 1642 N N . VAL A 1 212 ? -10.759 0.792 7.005 1.00 88.38 212 VAL A N 1
ATOM 1643 C CA . VAL A 1 212 ? -9.698 1.123 6.024 1.00 88.38 212 VAL A CA 1
ATOM 1644 C C . VAL A 1 212 ? -10.246 1.763 4.746 1.00 88.38 212 VAL A C 1
ATOM 1646 O O . VAL A 1 212 ? -9.647 2.691 4.199 1.00 88.38 212 VAL A O 1
ATOM 1649 N N . ALA A 1 213 ? -11.388 1.274 4.263 1.00 86.38 213 ALA A N 1
ATOM 1650 C CA . ALA A 1 213 ? -12.037 1.804 3.070 1.00 86.38 213 ALA A CA 1
ATOM 1651 C C . ALA A 1 213 ? -12.517 3.247 3.264 1.00 86.38 213 ALA A C 1
ATOM 1653 O O . ALA A 1 213 ? -12.340 4.075 2.370 1.00 86.38 213 ALA A O 1
ATOM 1654 N N . ASP A 1 214 ? -13.066 3.558 4.435 1.00 90.25 214 ASP A N 1
ATOM 1655 C CA . ASP A 1 214 ? -13.573 4.885 4.767 1.00 90.25 214 ASP A CA 1
ATOM 1656 C C . ASP A 1 214 ? -12.445 5.869 5.069 1.00 90.25 214 ASP A C 1
ATOM 1658 O O . ASP A 1 214 ? -12.454 6.977 4.538 1.00 90.25 214 ASP A O 1
ATOM 1662 N N . ILE A 1 215 ? -11.399 5.425 5.775 1.00 90.94 215 ILE A N 1
ATOM 1663 C CA . ILE A 1 215 ? -10.148 6.183 5.940 1.00 90.94 215 ILE A CA 1
ATOM 1664 C C . ILE A 1 215 ? -9.589 6.578 4.568 1.00 90.94 215 ILE A C 1
ATOM 1666 O O . ILE A 1 215 ? -9.288 7.746 4.317 1.00 90.94 215 ILE A O 1
ATOM 1670 N N . ARG A 1 216 ? -9.477 5.612 3.644 1.00 89.75 216 ARG A N 1
ATOM 1671 C CA . ARG A 1 216 ? -9.002 5.870 2.279 1.00 89.75 216 ARG A CA 1
ATOM 1672 C C . ARG A 1 216 ? -9.906 6.864 1.553 1.00 89.75 216 ARG A C 1
ATOM 1674 O O . ARG A 1 216 ? -9.394 7.743 0.863 1.00 89.75 216 ARG A O 1
ATOM 1681 N N . ARG A 1 217 ? -11.226 6.697 1.657 1.00 89.88 217 ARG A N 1
ATOM 1682 C CA . ARG A 1 217 ? -12.216 7.566 1.009 1.00 89.88 217 ARG A CA 1
ATOM 1683 C C . ARG A 1 217 ? -12.056 9.009 1.477 1.00 89.88 217 ARG A C 1
ATOM 1685 O O . ARG A 1 217 ? -11.891 9.881 0.630 1.00 89.88 217 ARG A O 1
ATOM 1692 N N . LEU A 1 218 ? -11.987 9.221 2.791 1.00 89.44 218 LEU A N 1
ATOM 1693 C CA . LEU A 1 218 ? -11.810 10.537 3.398 1.00 89.44 218 LEU A CA 1
ATOM 1694 C C . LEU A 1 218 ? -10.500 11.194 2.943 1.00 89.44 218 LEU A C 1
ATOM 1696 O O . LEU A 1 218 ? -10.513 12.323 2.462 1.00 89.44 218 LEU A O 1
ATOM 1700 N N . ILE A 1 219 ? -9.374 10.472 2.993 1.00 90.06 219 ILE A N 1
ATOM 1701 C CA . ILE A 1 219 ? -8.082 10.988 2.505 1.00 90.06 219 ILE A CA 1
ATOM 1702 C C . ILE A 1 219 ? -8.181 11.415 1.030 1.00 90.06 219 ILE A C 1
ATOM 1704 O O . ILE A 1 219 ? -7.705 12.488 0.660 1.00 90.06 219 ILE A O 1
ATOM 1708 N N . VAL A 1 220 ? -8.817 10.606 0.176 1.00 88.19 220 VAL A N 1
ATOM 1709 C CA . VAL A 1 220 ? -8.998 10.924 -1.252 1.00 88.19 220 VAL A CA 1
ATOM 1710 C C . VAL A 1 220 ? -9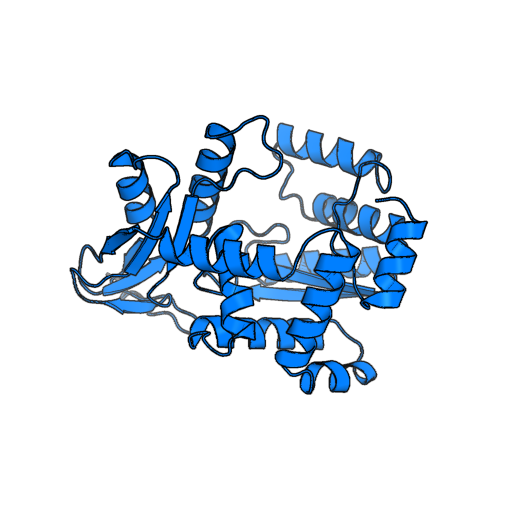.916 12.134 -1.461 1.00 88.19 220 VAL A C 1
ATOM 1712 O O . VAL A 1 220 ? -9.658 12.940 -2.356 1.00 88.19 220 VAL A O 1
ATOM 1715 N N . GLU A 1 221 ? -10.971 12.283 -0.664 1.00 87.56 221 GLU A N 1
ATOM 1716 C CA . GLU A 1 221 ? -11.873 13.441 -0.708 1.00 87.56 221 GLU A CA 1
ATOM 1717 C C . GLU A 1 221 ? -11.141 14.733 -0.334 1.00 87.56 221 GLU A C 1
ATOM 1719 O O . GLU A 1 221 ? -11.192 15.704 -1.094 1.00 87.56 221 GLU A O 1
ATOM 1724 N N . VAL A 1 222 ? -10.368 14.723 0.758 1.00 85.88 222 VAL A N 1
ATOM 1725 C CA . VAL A 1 222 ? -9.552 15.874 1.177 1.00 85.88 222 VAL A CA 1
ATOM 1726 C C . VAL A 1 222 ? -8.507 16.219 0.110 1.00 85.88 222 VAL A C 1
ATOM 1728 O O . VAL A 1 222 ? -8.331 17.388 -0.228 1.00 85.88 222 VAL A O 1
ATOM 1731 N N . GLN A 1 223 ? -7.852 15.217 -0.485 1.00 85.44 223 GLN A N 1
ATOM 1732 C CA . GLN A 1 223 ? -6.892 15.421 -1.578 1.00 85.44 223 GLN A CA 1
ATOM 1733 C C . GLN A 1 223 ? -7.524 16.108 -2.795 1.00 85.44 223 GLN A C 1
ATOM 1735 O O . GLN A 1 223 ? -6.930 17.029 -3.353 1.00 85.44 223 GLN A O 1
ATOM 1740 N N . ARG A 1 224 ? -8.730 15.686 -3.196 1.00 83.19 224 ARG A N 1
ATOM 1741 C CA . ARG A 1 224 ? -9.464 16.292 -4.320 1.00 83.19 224 ARG A CA 1
ATOM 1742 C C . ARG A 1 224 ? -9.902 17.724 -4.024 1.00 83.19 224 ARG A C 1
ATOM 1744 O O . ARG A 1 224 ? -9.887 18.550 -4.929 1.00 83.19 224 ARG A O 1
ATOM 1751 N N . ALA A 1 225 ? -10.290 18.008 -2.782 1.00 82.94 225 ALA A N 1
ATOM 1752 C CA . ALA A 1 225 ? -10.733 19.335 -2.369 1.00 82.94 225 ALA A CA 1
ATOM 1753 C C . ALA A 1 225 ? -9.575 20.340 -2.243 1.00 82.94 225 ALA A C 1
ATOM 1755 O O . ALA A 1 225 ? -9.744 21.507 -2.583 1.00 82.94 225 ALA A O 1
ATOM 1756 N N . ALA A 1 226 ? -8.407 19.903 -1.758 1.00 76.88 226 ALA A N 1
ATOM 1757 C CA . ALA A 1 226 ? -7.303 20.802 -1.423 1.00 76.88 226 ALA A CA 1
ATOM 1758 C C . ALA A 1 226 ? -6.598 21.406 -2.645 1.00 76.88 226 ALA A C 1
ATOM 1760 O O . ALA A 1 226 ? -6.194 22.566 -2.604 1.00 76.88 226 ALA A O 1
ATOM 1761 N N . ALA A 1 227 ? -6.420 20.639 -3.722 1.00 67.75 227 ALA A N 1
ATOM 1762 C CA . ALA A 1 227 ? -5.729 21.138 -4.905 1.00 67.75 227 ALA A CA 1
ATOM 1763 C C . ALA A 1 227 ? -6.169 20.385 -6.171 1.00 67.75 227 ALA A C 1
ATOM 1765 O O . ALA A 1 227 ? -5.493 19.442 -6.588 1.00 67.75 227 ALA A O 1
ATOM 1766 N N . PRO A 1 228 ? -7.273 20.819 -6.812 1.00 64.62 228 PRO A N 1
ATOM 1767 C CA . PRO A 1 228 ? -7.808 20.181 -8.019 1.00 64.62 228 PRO A CA 1
ATOM 1768 C C . PRO A 1 228 ? -6.792 20.099 -9.166 1.00 64.62 228 PRO A C 1
ATOM 1770 O O . PRO A 1 228 ? -6.821 19.158 -9.953 1.00 64.62 228 PRO A O 1
ATOM 1773 N N . GLU A 1 229 ? -5.879 21.074 -9.225 1.00 64.81 229 GLU A N 1
ATOM 1774 C CA . GLU A 1 229 ? -4.853 21.215 -10.265 1.00 64.81 229 GLU A CA 1
ATOM 1775 C C . GLU A 1 229 ? -3.491 20.609 -9.870 1.00 64.81 229 GLU A C 1
ATOM 1777 O O . GLU A 1 229 ? -2.599 20.482 -10.710 1.00 64.81 229 GLU A O 1
ATOM 1782 N N . ALA A 1 230 ? -3.284 20.232 -8.599 1.00 69.00 230 ALA A N 1
ATOM 1783 C CA . ALA A 1 230 ? -2.019 19.636 -8.176 1.00 69.00 230 ALA A CA 1
ATOM 1784 C C . ALA A 1 230 ? -2.003 18.139 -8.492 1.00 69.00 230 ALA A C 1
ATOM 1786 O O . ALA A 1 230 ? -2.816 17.361 -7.996 1.00 69.00 230 ALA A O 1
ATOM 1787 N N . PHE A 1 231 ? -1.002 17.718 -9.265 1.00 65.31 231 PHE A N 1
ATOM 1788 C CA . PHE A 1 231 ? -0.898 16.349 -9.773 1.00 65.31 231 PHE A CA 1
ATOM 1789 C C . PHE A 1 231 ? -0.759 15.286 -8.658 1.00 65.31 231 PHE A C 1
ATOM 1791 O O . PHE A 1 231 ? -1.129 14.131 -8.861 1.00 65.31 231 PHE A O 1
ATOM 1798 N N . PHE A 1 232 ? -0.283 15.676 -7.464 1.00 77.19 232 PHE A N 1
ATOM 1799 C CA . PHE A 1 232 ? -0.119 14.807 -6.290 1.00 77.19 232 PHE A CA 1
ATOM 1800 C C . PHE A 1 232 ? -0.325 15.548 -4.959 1.00 77.19 232 PHE A C 1
ATOM 1802 O O . PHE A 1 232 ? 0.553 15.538 -4.097 1.00 77.19 232 PHE A O 1
ATOM 1809 N N . ALA A 1 233 ? -1.476 16.200 -4.778 1.00 83.75 233 ALA A N 1
ATOM 1810 C CA . ALA A 1 233 ? -1.820 16.800 -3.488 1.00 83.75 233 ALA A CA 1
ATOM 1811 C C . ALA A 1 233 ? -1.715 15.767 -2.347 1.00 83.75 233 ALA A C 1
ATOM 1813 O O . ALA A 1 233 ? -2.203 14.641 -2.479 1.00 83.75 233 ALA A O 1
ATOM 1814 N N . ASP A 1 234 ? -1.102 16.140 -1.225 1.00 89.31 234 ASP A N 1
ATOM 1815 C CA . ASP A 1 234 ? -1.005 15.278 -0.041 1.00 89.31 234 ASP A CA 1
ATOM 1816 C C . ASP A 1 234 ? -1.236 16.067 1.261 1.00 89.31 234 ASP A C 1
ATOM 1818 O O . ASP A 1 234 ? -0.350 16.144 2.113 1.00 89.31 234 ASP A O 1
ATOM 1822 N N . PRO A 1 235 ? -2.420 16.692 1.405 1.00 88.38 235 PRO A N 1
ATOM 1823 C CA . PRO A 1 235 ? -2.727 17.624 2.490 1.00 88.38 235 PRO A CA 1
ATOM 1824 C C . PRO A 1 235 ? -2.982 16.938 3.837 1.00 88.38 235 PRO A C 1
ATOM 1826 O O . PRO A 1 235 ? -3.021 17.617 4.860 1.00 88.38 235 PRO A O 1
ATOM 1829 N N . VAL A 1 236 ? -3.210 15.620 3.838 1.00 90.94 236 VAL A N 1
ATOM 1830 C CA . VAL A 1 236 ? -3.543 14.836 5.027 1.00 90.94 236 VAL A CA 1
ATOM 1831 C C . VAL A 1 236 ? -2.925 13.447 4.960 1.00 90.94 236 VAL A C 1
ATOM 1833 O O . VAL A 1 236 ? -2.889 12.835 3.889 1.00 90.94 236 VAL A O 1
ATOM 1836 N N . GLY A 1 237 ? -2.515 12.935 6.114 1.00 94.25 237 GLY A N 1
ATOM 1837 C CA . GLY A 1 237 ? -2.171 11.534 6.300 1.00 94.25 237 GLY A CA 1
ATOM 1838 C C . GLY A 1 237 ? -2.189 11.129 7.769 1.00 94.25 237 GLY A C 1
ATOM 1839 O O . GLY A 1 237 ? -2.403 11.953 8.661 1.00 94.25 237 GLY A O 1
ATOM 1840 N N . MET A 1 238 ? -2.039 9.833 8.021 1.00 95.81 238 MET A N 1
ATOM 1841 C CA . MET A 1 238 ? -2.283 9.232 9.328 1.00 95.81 238 MET A CA 1
ATOM 1842 C C . MET A 1 238 ? -1.223 8.185 9.670 1.00 95.81 238 MET A C 1
ATOM 1844 O O . MET A 1 238 ? -0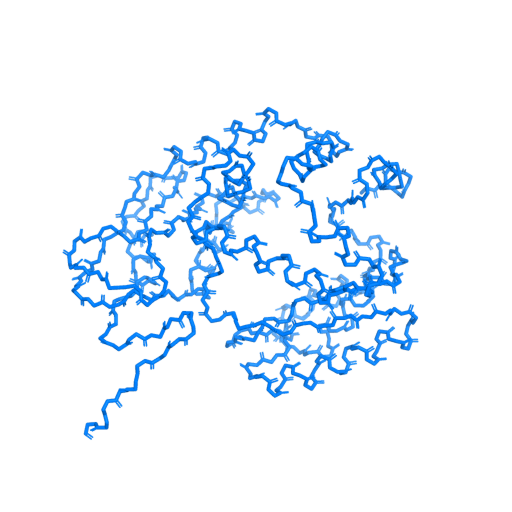.841 7.389 8.816 1.00 95.81 238 MET A O 1
ATOM 1848 N N . VAL A 1 239 ? -0.797 8.141 10.931 1.00 97.56 239 VAL A N 1
ATOM 1849 C CA . VAL A 1 239 ? 0.032 7.059 11.479 1.00 97.56 239 VAL A CA 1
ATOM 1850 C C . VAL A 1 239 ? -0.749 6.345 12.569 1.00 97.56 239 VAL A C 1
ATOM 1852 O O . VAL A 1 239 ? -1.133 6.944 13.568 1.00 97.56 239 VAL A O 1
ATOM 1855 N N . LEU A 1 240 ? -1.000 5.057 12.372 1.00 97.38 240 LEU A N 1
ATOM 1856 C CA . LEU A 1 240 ? -1.678 4.193 13.330 1.00 97.38 240 LEU A CA 1
ATOM 1857 C C . LEU A 1 240 ? -0.704 3.768 14.430 1.00 97.38 240 LEU A C 1
ATOM 1859 O O . LEU A 1 240 ? 0.399 3.307 14.145 1.00 97.38 240 LEU A O 1
ATOM 1863 N N . LEU A 1 241 ? -1.116 3.909 15.688 1.00 97.00 241 LEU A N 1
ATOM 1864 C CA . LEU A 1 241 ? -0.274 3.608 16.852 1.00 97.00 241 LEU A CA 1
ATOM 1865 C C . LEU A 1 241 ? -0.554 2.228 17.458 1.00 97.00 241 LEU A C 1
ATOM 1867 O O . LEU A 1 241 ? 0.210 1.773 18.307 1.00 97.00 241 LEU A O 1
ATOM 1871 N N . ARG A 1 242 ? -1.649 1.583 17.043 1.00 96.06 242 ARG A N 1
ATOM 1872 C CA . ARG A 1 242 ? -2.133 0.303 17.572 1.00 96.06 242 ARG A CA 1
ATOM 1873 C C . ARG A 1 242 ? -2.431 -0.657 16.437 1.00 96.06 242 ARG A C 1
ATOM 1875 O O . ARG A 1 242 ? -2.947 -0.249 15.400 1.00 96.06 242 ARG A O 1
ATOM 1882 N N . GLN A 1 243 ? -2.109 -1.930 16.609 1.00 94.62 243 GLN A N 1
ATOM 1883 C CA . GLN A 1 243 ? -2.469 -2.935 15.617 1.00 94.62 243 GLN A CA 1
ATOM 1884 C C . GLN A 1 243 ? -3.980 -3.228 15.654 1.00 94.62 243 GLN A C 1
ATOM 1886 O O . GLN A 1 243 ? -4.614 -3.116 16.706 1.00 94.62 243 GLN A O 1
ATOM 1891 N N . PRO A 1 244 ? -4.590 -3.631 14.524 1.00 93.44 244 PRO A N 1
ATOM 1892 C CA . PRO A 1 244 ? -5.963 -4.118 14.520 1.00 93.44 244 PRO A CA 1
ATOM 1893 C C . PRO A 1 244 ? -6.102 -5.310 15.476 1.00 93.44 244 PRO A C 1
ATOM 1895 O O . PRO A 1 244 ? -5.295 -6.238 15.435 1.00 93.44 244 PRO A O 1
ATOM 1898 N N . GLY A 1 245 ? -7.119 -5.283 16.333 1.00 94.19 245 GLY A N 1
ATOM 1899 C CA . GLY A 1 245 ? -7.331 -6.291 17.370 1.00 94.19 245 GLY A CA 1
ATOM 1900 C C . GLY A 1 245 ? -6.468 -6.115 18.626 1.00 94.19 245 GLY A C 1
ATOM 1901 O O . GLY A 1 245 ? -6.539 -6.965 19.509 1.00 94.19 245 GLY A O 1
ATOM 1902 N N . GLU A 1 246 ? -5.677 -5.043 18.750 1.00 95.12 246 GLU A N 1
ATOM 1903 C CA . GLU A 1 246 ? -4.963 -4.705 19.991 1.00 95.12 246 GLU A CA 1
ATOM 1904 C C . GLU A 1 246 ? -5.938 -4.143 21.039 1.00 95.12 246 GLU A C 1
ATOM 1906 O O . GLU A 1 246 ? -6.834 -3.364 20.705 1.00 95.12 246 GLU A O 1
ATOM 1911 N N . TRP A 1 247 ? -5.775 -4.537 22.308 1.00 95.94 247 TRP A N 1
ATOM 1912 C CA . TRP A 1 247 ? -6.552 -3.984 23.421 1.00 95.94 247 TRP A CA 1
ATOM 1913 C C . TRP A 1 247 ? -6.048 -2.590 23.806 1.00 95.94 247 TRP A C 1
ATOM 1915 O O . TRP A 1 247 ? -4.847 -2.388 23.974 1.00 95.94 247 TRP A O 1
ATOM 1925 N N . VAL A 1 248 ? -6.971 -1.662 24.038 1.00 97.44 248 VAL A N 1
ATOM 1926 C CA . VAL A 1 248 ? -6.703 -0.305 24.524 1.00 97.44 248 VAL A CA 1
ATOM 1927 C C . VAL A 1 248 ? -7.672 0.075 25.638 1.00 97.44 248 VAL A C 1
ATOM 1929 O O . VAL A 1 248 ? -8.776 -0.466 25.749 1.00 97.44 248 VAL A O 1
ATOM 1932 N N . ARG A 1 249 ? -7.253 1.021 26.473 1.00 97.81 249 ARG A N 1
ATOM 1933 C CA . ARG A 1 249 ? -8.103 1.705 27.448 1.00 97.81 249 ARG A CA 1
ATOM 1934 C C . ARG A 1 249 ? -8.590 3.033 26.892 1.00 97.81 249 ARG A C 1
ATOM 1936 O O . ARG A 1 249 ? -7.929 3.653 26.062 1.00 97.81 249 ARG A O 1
ATOM 1943 N N . CYS A 1 250 ? -9.719 3.500 27.407 1.00 96.75 250 CYS A N 1
ATOM 1944 C CA . CYS A 1 250 ? -10.212 4.844 27.168 1.00 96.75 250 CYS A CA 1
ATOM 1945 C C . CYS A 1 250 ? -9.111 5.877 27.457 1.00 96.75 250 CYS A C 1
ATOM 1947 O O . CYS A 1 250 ? -8.492 5.860 28.523 1.00 96.75 250 CYS A O 1
ATOM 1949 N N . GLY A 1 251 ? -8.871 6.770 26.498 1.00 96.56 251 GLY A N 1
ATOM 1950 C CA . GLY A 1 251 ? -7.816 7.778 26.562 1.00 96.56 251 GLY A CA 1
ATOM 1951 C C . GLY A 1 251 ? -6.440 7.318 26.072 1.00 96.56 251 GLY A C 1
ATOM 1952 O O . GLY A 1 251 ? -5.542 8.154 25.998 1.00 96.56 251 GLY A O 1
ATOM 1953 N N . ASP A 1 252 ? -6.247 6.050 25.690 1.00 97.75 252 ASP A N 1
ATOM 1954 C CA . ASP A 1 252 ? -5.000 5.627 25.045 1.00 97.75 252 ASP A CA 1
ATOM 1955 C C . ASP A 1 252 ? -4.882 6.248 23.641 1.00 97.75 252 ASP A C 1
ATOM 1957 O O . ASP A 1 252 ? -5.877 6.314 22.912 1.00 97.75 252 ASP A O 1
ATOM 1961 N N . PRO A 1 253 ? -3.685 6.682 23.208 1.00 97.06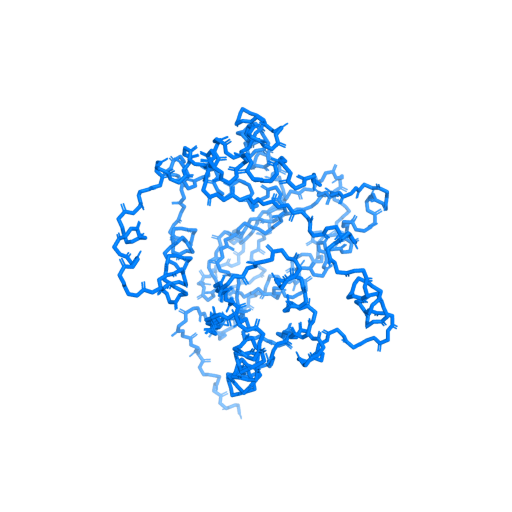 253 PRO A N 1
ATOM 1962 C CA . PRO A 1 253 ? -3.476 7.169 21.850 1.00 97.06 253 PRO A CA 1
ATOM 1963 C C . PRO A 1 253 ? -3.522 6.003 20.847 1.00 97.06 253 PRO A C 1
ATOM 1965 O O . PRO A 1 253 ? -2.894 4.959 21.061 1.00 97.06 253 PRO A O 1
ATOM 1968 N N . ILE A 1 254 ? -4.254 6.189 19.742 1.00 97.00 254 ILE A N 1
ATOM 1969 C CA . ILE A 1 254 ? -4.523 5.136 18.740 1.00 97.00 254 ILE A CA 1
ATOM 1970 C C . ILE A 1 254 ? -4.077 5.493 17.319 1.00 97.00 254 ILE A C 1
ATOM 1972 O O . ILE A 1 254 ? -3.803 4.593 16.520 1.00 97.00 254 ILE A O 1
ATOM 1976 N N . ALA A 1 255 ? -3.969 6.782 16.997 1.00 96.88 255 ALA A N 1
ATOM 1977 C CA . ALA A 1 255 ? -3.423 7.272 15.735 1.00 96.88 255 ALA A CA 1
ATOM 1978 C C . ALA A 1 255 ? -2.957 8.728 15.873 1.00 96.88 255 ALA A C 1
ATOM 1980 O O . ALA A 1 255 ? -3.416 9.442 16.763 1.00 96.88 255 ALA A O 1
ATOM 1981 N N . THR A 1 256 ? -2.095 9.187 14.970 1.00 96.00 256 THR A N 1
ATOM 1982 C CA . THR A 1 256 ? -1.770 10.607 14.799 1.00 96.00 256 THR A CA 1
ATOM 1983 C C . THR A 1 256 ? -2.093 11.069 13.386 1.00 96.00 256 THR A C 1
ATOM 1985 O O . THR A 1 256 ? -1.976 10.299 12.431 1.00 96.00 256 THR A O 1
ATOM 1988 N N . LEU A 1 257 ? -2.454 12.340 13.227 1.00 94.19 257 LEU A N 1
ATOM 1989 C CA . LEU A 1 257 ? -2.787 12.944 11.941 1.00 94.19 257 LEU A CA 1
ATOM 1990 C C . LEU A 1 257 ? -1.809 14.068 11.608 1.00 94.19 257 LEU A C 1
ATOM 1992 O O . LEU A 1 257 ? -1.521 14.936 12.436 1.00 94.19 257 LEU A O 1
ATOM 1996 N N . ARG A 1 258 ? -1.344 14.063 10.361 1.00 92.94 258 ARG A N 1
ATOM 1997 C CA . ARG A 1 258 ? -0.719 15.213 9.718 1.00 92.94 258 ARG A CA 1
ATOM 1998 C C . ARG A 1 258 ? -1.777 15.896 8.876 1.00 92.94 258 ARG A C 1
ATOM 2000 O O . ARG A 1 258 ? -2.382 15.245 8.028 1.00 92.94 258 ARG A O 1
ATOM 2007 N N . VAL A 1 259 ? -1.957 17.199 9.064 1.00 86.00 259 VAL A N 1
ATOM 2008 C CA . VAL A 1 259 ? -2.871 18.013 8.256 1.00 86.00 259 VAL A CA 1
ATOM 2009 C C . VAL A 1 259 ? -2.197 19.345 7.930 1.00 86.00 259 VAL A C 1
ATOM 2011 O O . VAL A 1 259 ? -1.692 20.020 8.819 1.00 86.00 259 VAL A O 1
ATOM 2014 N N . GLU A 1 260 ? -2.141 19.716 6.648 1.00 78.62 260 GLU A N 1
ATOM 2015 C CA . GLU A 1 260 ? -1.459 20.942 6.185 1.00 78.62 260 GLU A CA 1
ATOM 2016 C C . GLU A 1 260 ? -2.295 22.222 6.387 1.00 78.62 260 GLU A C 1
ATOM 2018 O O . GLU A 1 260 ? -1.767 23.331 6.333 1.00 78.62 260 GLU A O 1
ATOM 2023 N N . ARG A 1 261 ? -3.598 22.076 6.646 1.00 69.69 261 ARG A N 1
ATOM 2024 C CA . ARG A 1 261 ? -4.504 23.158 7.062 1.00 69.69 261 ARG A CA 1
ATOM 2025 C C . ARG A 1 261 ? -4.774 23.068 8.569 1.00 69.69 261 ARG A C 1
ATOM 2027 O O . ARG A 1 261 ? -4.719 21.958 9.098 1.00 69.69 261 ARG A O 1
ATOM 2034 N N . PRO A 1 262 ? -5.132 24.173 9.258 1.00 56.41 262 PRO A N 1
ATOM 2035 C CA . PRO A 1 262 ? -5.736 24.065 10.580 1.00 56.41 262 PRO A CA 1
ATOM 2036 C C . PRO A 1 262 ? -6.930 23.129 10.447 1.00 56.41 262 PRO A C 1
ATOM 2038 O O . PRO A 1 262 ? -7.815 23.373 9.621 1.00 56.41 262 PRO A O 1
ATOM 2041 N N . VAL A 1 263 ? -6.912 22.024 11.181 1.00 54.84 263 VAL A N 1
ATOM 2042 C CA . VAL A 1 263 ? -8.004 21.066 11.126 1.00 54.84 263 VAL A CA 1
ATOM 2043 C C . VAL A 1 263 ? -9.267 21.787 11.580 1.00 54.84 263 VAL A C 1
ATOM 2045 O O . VAL A 1 263 ? -9.312 22.318 12.691 1.00 54.84 263 VAL A O 1
ATOM 2048 N N . SER A 1 264 ? -10.307 21.837 10.743 1.00 61.88 264 SER A N 1
ATOM 2049 C CA . SER A 1 264 ? -11.638 22.056 11.303 1.00 61.88 264 SER A CA 1
ATOM 2050 C C . SER A 1 264 ? -11.909 20.860 12.209 1.00 61.88 264 SER A C 1
ATOM 2052 O O . SER A 1 264 ? -11.651 19.729 11.805 1.00 61.88 264 SER A O 1
ATOM 2054 N N . GLY A 1 265 ? -12.431 21.067 13.422 1.00 64.88 265 GLY A N 1
ATOM 2055 C CA . GLY A 1 265 ? -12.737 19.951 14.335 1.00 64.88 265 GLY A CA 1
ATOM 2056 C C . GLY A 1 265 ? -13.543 18.819 13.671 1.00 64.88 265 GLY A C 1
ATOM 2057 O O . GLY A 1 265 ? -13.436 17.668 14.074 1.00 64.88 265 GLY A O 1
ATOM 2058 N N . GLU A 1 266 ? -14.266 19.129 12.593 1.00 73.88 266 GLU A N 1
ATOM 2059 C CA . GLU A 1 266 ? -14.951 18.189 11.705 1.00 73.88 266 GLU A CA 1
ATOM 2060 C C . GLU A 1 266 ? -14.052 17.107 11.070 1.00 73.88 266 GLU A C 1
ATOM 2062 O O . GLU A 1 266 ? -14.464 15.948 11.075 1.00 73.88 266 GLU A O 1
ATOM 2067 N N . ASP A 1 267 ? -12.841 17.409 10.567 1.00 72.88 267 ASP A N 1
ATOM 2068 C CA . ASP A 1 267 ? -11.999 16.365 9.944 1.00 72.88 267 ASP A CA 1
ATOM 2069 C C . ASP A 1 267 ? -11.475 15.386 11.005 1.00 72.88 267 ASP A C 1
ATOM 2071 O O . ASP A 1 267 ? -11.492 14.174 10.793 1.00 72.88 267 ASP A O 1
ATOM 2075 N N . VAL A 1 268 ? -11.039 15.894 12.167 1.00 77.06 268 VAL A N 1
ATOM 2076 C CA . VAL A 1 268 ? -10.602 15.053 13.298 1.00 77.06 268 VAL A CA 1
ATOM 2077 C C . VAL A 1 268 ? -11.747 14.159 13.763 1.00 77.06 268 VAL A C 1
ATOM 2079 O O . VAL A 1 268 ? -11.541 12.962 13.945 1.00 77.06 268 VAL A O 1
ATOM 2082 N N . VAL A 1 269 ? -12.961 14.703 13.894 1.00 83.56 269 VAL A N 1
ATOM 2083 C CA . VAL A 1 269 ? -14.155 13.918 14.243 1.00 83.56 269 VAL A CA 1
ATOM 2084 C C . VAL A 1 269 ? -14.435 12.841 13.192 1.00 83.56 269 VAL A C 1
ATOM 2086 O O . VAL A 1 269 ? -14.739 11.704 13.556 1.00 83.56 269 VAL A O 1
ATOM 2089 N N . ALA A 1 270 ? -14.287 13.154 11.902 1.00 84.69 270 ALA A N 1
ATOM 2090 C CA . ALA A 1 270 ? -14.476 12.182 10.829 1.00 84.69 270 ALA A CA 1
ATOM 2091 C C . ALA A 1 270 ? -13.436 11.050 10.883 1.00 84.69 270 ALA A C 1
ATOM 2093 O O . ALA A 1 270 ? -13.807 9.879 10.838 1.00 84.69 270 ALA A O 1
ATOM 2094 N N . PHE A 1 271 ? -12.145 11.366 11.044 1.00 85.06 271 PHE A N 1
ATOM 2095 C CA . PHE A 1 271 ? -11.104 10.342 11.199 1.00 85.06 271 PHE A CA 1
ATOM 2096 C C . PHE A 1 271 ? -11.301 9.505 12.466 1.00 85.06 271 PHE A C 1
ATOM 2098 O O . PHE A 1 271 ? -11.184 8.280 12.411 1.00 85.06 271 PHE A O 1
ATOM 2105 N N . GLN A 1 272 ? -11.657 10.140 13.586 1.00 87.19 272 GLN A N 1
ATOM 2106 C CA . GLN A 1 272 ? -11.955 9.461 14.846 1.00 87.19 272 GLN A CA 1
ATOM 2107 C C . GLN A 1 272 ? -13.101 8.454 14.688 1.00 87.19 272 GLN A C 1
ATOM 2109 O O . GLN A 1 272 ? -13.034 7.367 15.253 1.00 87.19 272 GLN A O 1
ATOM 2114 N N . ALA A 1 273 ? -14.124 8.768 13.889 1.00 88.12 273 ALA A N 1
ATOM 2115 C CA . ALA A 1 273 ? -15.241 7.859 13.638 1.00 88.12 273 ALA A CA 1
ATOM 2116 C C . ALA A 1 273 ? -14.831 6.574 12.891 1.00 88.12 273 ALA A C 1
ATOM 2118 O O . ALA A 1 273 ? -15.516 5.557 13.003 1.00 88.12 273 ALA A O 1
ATOM 2119 N N . PHE A 1 274 ? -13.714 6.593 12.154 1.00 88.50 274 PHE A N 1
ATOM 2120 C CA . PHE A 1 274 ? -13.213 5.435 11.406 1.00 88.50 274 PHE A CA 1
ATOM 2121 C C . PHE A 1 274 ? -12.168 4.604 12.159 1.00 88.50 274 PHE A C 1
ATOM 2123 O O . PHE A 1 274 ? -11.762 3.543 11.669 1.00 88.50 274 PHE A O 1
ATOM 2130 N N . VAL A 1 275 ? -11.770 5.045 13.356 1.00 89.12 275 VAL A N 1
ATOM 2131 C CA . VAL A 1 275 ? -10.998 4.248 14.311 1.00 89.12 275 VAL A CA 1
ATOM 2132 C C . VAL A 1 275 ? -11.916 3.863 15.467 1.00 89.12 275 VAL A C 1
ATOM 2134 O O . VAL A 1 275 ? -12.185 4.646 16.375 1.00 89.12 275 VAL A O 1
ATOM 2137 N N . THR A 1 276 ? -12.431 2.640 15.413 1.00 89.06 276 THR A N 1
ATOM 2138 C CA . THR A 1 276 ? -13.465 2.163 16.338 1.00 89.06 276 THR A CA 1
ATOM 2139 C C . THR A 1 276 ? -12.884 1.244 17.398 1.00 89.06 276 THR A C 1
ATOM 2141 O O . THR A 1 276 ? -11.899 0.547 17.158 1.00 89.06 276 THR A O 1
ATOM 2144 N N . ILE A 1 277 ? -13.523 1.224 18.566 1.00 92.31 277 ILE A N 1
ATOM 2145 C CA . ILE A 1 277 ? -13.206 0.299 19.650 1.00 92.31 277 ILE A CA 1
ATOM 2146 C C . ILE A 1 277 ? -14.336 -0.719 19.752 1.00 92.31 277 ILE A C 1
ATOM 2148 O O . ILE A 1 277 ? -15.503 -0.359 19.909 1.00 92.31 277 ILE A O 1
ATOM 2152 N N . GLN A 1 278 ? -13.995 -1.994 19.607 1.00 91.94 278 GLN A N 1
ATOM 2153 C CA . GLN A 1 278 ? -14.942 -3.098 19.525 1.00 91.94 278 GLN A CA 1
ATOM 2154 C C . GLN A 1 278 ? -14.845 -3.986 20.765 1.00 91.94 278 GLN A C 1
ATOM 2156 O O . GLN A 1 278 ? -13.763 -4.223 21.296 1.00 91.94 278 GLN A O 1
ATOM 2161 N N . ALA A 1 279 ? -15.984 -4.523 21.208 1.00 88.38 279 ALA A N 1
ATOM 2162 C CA . ALA A 1 279 ? -16.024 -5.485 22.312 1.00 88.38 279 ALA A CA 1
ATOM 2163 C C . ALA A 1 279 ? -15.468 -6.865 21.915 1.00 88.38 279 ALA A C 1
ATOM 2165 O O . ALA A 1 279 ? -14.900 -7.569 22.745 1.00 88.38 279 ALA A O 1
ATOM 2166 N N . TYR A 1 280 ? -15.625 -7.239 20.642 1.00 88.56 280 TYR A N 1
ATOM 2167 C CA . TYR A 1 280 ? -15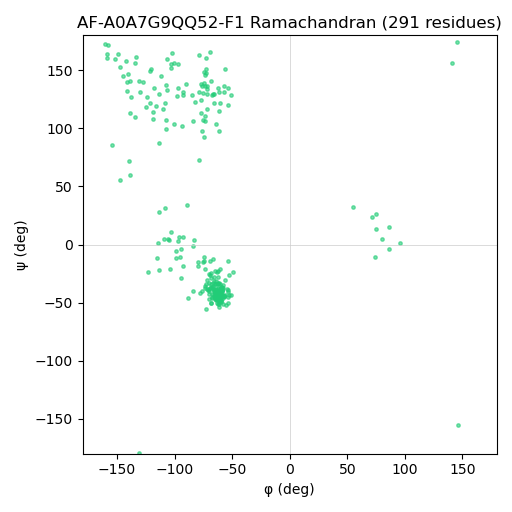.173 -8.511 20.082 1.00 88.56 280 TYR A CA 1
ATOM 2168 C C . TYR A 1 280 ? -14.155 -8.220 18.978 1.00 88.56 280 TYR A C 1
ATOM 2170 O O . TYR A 1 280 ? -14.540 -7.603 17.984 1.00 88.56 280 TYR A O 1
ATOM 2178 N N . PRO A 1 281 ? -12.878 -8.596 19.154 1.00 87.75 281 PRO A N 1
ATOM 2179 C CA . PRO A 1 281 ? -11.835 -8.283 18.191 1.00 87.75 281 PRO A CA 1
ATOM 2180 C C . PRO A 1 281 ? -11.937 -9.140 16.932 1.00 87.75 281 PRO A C 1
ATOM 2182 O O . PRO A 1 281 ? -12.213 -10.337 16.997 1.00 87.75 281 PRO A O 1
ATOM 2185 N N . GLU A 1 282 ? -11.574 -8.543 15.804 1.00 84.75 282 GLU A N 1
ATOM 2186 C CA . GLU A 1 282 ? -11.118 -9.251 14.610 1.00 84.75 282 GLU A CA 1
ATOM 2187 C C . GLU A 1 282 ? -9.746 -8.653 14.263 1.00 84.75 282 GLU A C 1
ATOM 2189 O O . GLU A 1 282 ? -9.634 -7.445 14.039 1.00 84.75 282 GLU A O 1
ATOM 2194 N N . GLY A 1 283 ? -8.696 -9.472 14.290 1.00 83.88 283 GLY A N 1
ATOM 2195 C CA . GLY A 1 283 ? -7.316 -9.040 14.090 1.00 83.88 283 GLY A CA 1
ATOM 2196 C C . GLY A 1 283 ? -6.569 -9.899 13.067 1.00 83.88 283 GLY A C 1
ATOM 2197 O O . GLY A 1 283 ? -7.125 -10.849 12.500 1.00 83.88 283 GLY A O 1
ATOM 2198 N N . PRO A 1 284 ? -5.285 -9.594 12.808 1.00 79.69 284 PRO A N 1
ATOM 2199 C CA . PRO A 1 284 ? -4.443 -10.404 11.940 1.00 79.69 284 PRO A CA 1
ATOM 2200 C C . PRO A 1 284 ? -4.293 -11.828 12.504 1.00 79.69 284 PRO A C 1
ATOM 2202 O O . PRO A 1 284 ? -3.494 -12.083 13.398 1.00 79.69 284 PRO A O 1
ATOM 2205 N N . GLY A 1 285 ? -5.091 -12.763 11.985 1.00 82.81 285 GLY A N 1
ATOM 2206 C CA . GLY A 1 285 ? -5.013 -14.191 12.313 1.00 82.81 285 GLY A CA 1
ATOM 2207 C C . GLY A 1 285 ? -5.970 -14.692 13.398 1.00 82.81 285 GLY A C 1
ATOM 2208 O O . GLY A 1 285 ? -5.946 -15.884 13.693 1.00 82.81 285 GLY A O 1
ATOM 2209 N N . PHE A 1 286 ? -6.828 -13.842 13.966 1.00 84.31 286 PHE A N 1
ATOM 2210 C CA . PHE A 1 286 ? -7.812 -14.269 14.964 1.00 84.31 286 PHE A CA 1
ATOM 2211 C C . PHE A 1 286 ? -9.108 -13.458 14.888 1.00 84.31 286 PHE A C 1
ATOM 2213 O O . PHE A 1 286 ? -9.115 -12.297 14.486 1.00 84.31 286 PHE A O 1
ATOM 2220 N N . GLU A 1 287 ? -10.204 -14.077 15.308 1.00 87.94 287 GLU A N 1
ATOM 2221 C CA . GLU A 1 287 ? -11.526 -13.462 15.409 1.00 87.94 287 GLU A CA 1
ATOM 2222 C C . GLU A 1 287 ? -12.208 -13.987 16.671 1.00 87.94 287 GLU A C 1
ATOM 2224 O O . GLU A 1 287 ? -12.217 -15.194 16.931 1.00 87.94 287 GLU A O 1
ATOM 2229 N N . ALA A 1 288 ? -12.772 -13.085 17.468 1.00 89.81 288 ALA A N 1
ATOM 2230 C CA . ALA A 1 288 ? -13.621 -13.461 18.582 1.00 89.81 288 ALA A CA 1
ATOM 2231 C C . ALA A 1 288 ? -15.057 -13.690 18.104 1.00 89.81 288 ALA A C 1
ATOM 2233 O O . ALA A 1 288 ? -15.680 -12.823 17.491 1.00 89.81 288 ALA A O 1
ATOM 2234 N N . VAL A 1 289 ? -15.613 -14.846 18.459 1.00 87.75 289 VAL A N 1
ATOM 2235 C CA . VAL A 1 289 ? -17.002 -15.182 18.148 1.00 87.75 289 VAL A CA 1
ATOM 2236 C C . VAL A 1 289 ? -17.931 -14.448 19.112 1.00 87.75 289 VAL A C 1
ATOM 2238 O O . VAL A 1 289 ? -17.818 -14.584 20.332 1.00 87.75 289 VAL A O 1
ATOM 2241 N N . LYS A 1 290 ? -18.876 -13.681 18.561 1.00 85.38 290 LYS A N 1
ATOM 2242 C CA . LYS A 1 290 ? -19.937 -13.040 19.345 1.00 85.38 290 LYS A CA 1
ATOM 2243 C C . LYS A 1 290 ? -20.857 -14.123 19.928 1.00 85.38 290 LYS A C 1
ATOM 2245 O O . LYS A 1 290 ? -21.318 -14.970 19.161 1.00 85.38 290 LYS A O 1
ATOM 2250 N N . PRO A 1 291 ? -21.151 -14.122 21.241 1.00 81.25 291 PRO A N 1
ATOM 2251 C CA . PRO A 1 291 ? -22.178 -14.990 21.799 1.00 81.25 291 PRO A CA 1
ATOM 2252 C C . PRO A 1 291 ? -23.503 -14.717 21.086 1.00 81.25 291 PRO A C 1
ATOM 2254 O O . PRO A 1 291 ? -23.855 -13.555 20.873 1.00 81.25 291 PRO A O 1
ATOM 2257 N N . ASN A 1 292 ? -24.236 -15.771 20.729 1.00 77.38 292 ASN A N 1
ATOM 2258 C CA . ASN A 1 292 ? -25.630 -15.612 20.326 1.00 77.38 292 ASN A CA 1
ATOM 2259 C C . ASN A 1 292 ? -26.375 -15.021 21.531 1.00 77.38 292 ASN A C 1
ATOM 2261 O O . ASN A 1 292 ? -26.399 -15.652 22.589 1.00 77.38 292 ASN A O 1
ATOM 2265 N N . GLY A 1 293 ? -26.882 -13.795 21.385 1.00 58.72 293 GLY A N 1
ATOM 2266 C CA . GLY A 1 293 ? -27.796 -13.188 22.354 1.00 58.72 293 GLY A CA 1
ATOM 2267 C C . GLY A 1 293 ? -29.111 -13.946 22.422 1.00 58.72 293 GLY A C 1
ATOM 2268 O O . GLY A 1 293 ? -29.546 -14.447 21.359 1.00 58.72 293 GLY A O 1
#

Organism: NCBI:txid215691

pLDDT: mean 89.72, std 8.41, range [54.84, 98.5]